Protein AF-A0A933C2F6-F1 (afdb_monomer_lite)

Secondary structure (DSSP, 8-state):
-------------------PPPP-S-HHHHHHHTTS----------PPPHHHHHHHHHHSTTHHHHHTT-HHHHHHHHHHHHHHHHHHHHHHHHHHHHHHHHHHHHHHHB-HHHHHHHHHHHHHHHSSSPPPS--B----TTS-GGGSB-HHHHHHHHHHHHTSTTS----PPPPTT-HHHHHHHHH-GGGGGGBTTS-TT---TTT---HHHHHHHHHHHHHHHHT--

Structure (mmCIF, N/CA/C/O backbone):
data_AF-A0A933C2F6-F1
#
_entry.id   AF-A0A933C2F6-F1
#
loop_
_atom_site.group_PDB
_atom_site.id
_atom_site.type_symbol
_atom_site.label_atom_id
_atom_site.label_alt_id
_atom_site.label_comp_id
_atom_site.label_asym_id
_atom_site.label_entity_id
_atom_site.label_seq_id
_atom_site.pdbx_PDB_ins_code
_atom_site.Cartn_x
_atom_site.Cartn_y
_atom_site.Cartn_z
_atom_site.occupancy
_atom_site.B_iso_or_equiv
_atom_site.auth_seq_id
_atom_site.auth_comp_id
_atom_site.auth_asym_id
_atom_site.auth_atom_id
_atom_site.pdbx_PDB_model_num
ATOM 1 N N . MET A 1 1 ? -9.672 -12.514 16.259 1.00 34.78 1 MET A N 1
ATOM 2 C CA . MET A 1 1 ? -10.470 -12.626 17.500 1.00 34.78 1 MET A CA 1
ATOM 3 C C . MET A 1 1 ? -9.541 -12.601 18.705 1.00 34.78 1 MET A C 1
ATOM 5 O O . MET A 1 1 ? -8.950 -13.623 19.031 1.00 34.78 1 MET A O 1
ATOM 9 N N . ARG A 1 2 ? -9.348 -11.437 19.329 1.00 35.69 2 ARG A N 1
ATOM 10 C CA . ARG A 1 2 ? -8.641 -11.317 20.612 1.00 35.69 2 ARG A CA 1
ATOM 11 C C . ARG A 1 2 ? -9.636 -10.774 21.631 1.00 35.69 2 ARG A C 1
ATOM 13 O O . ARG A 1 2 ? -10.208 -9.716 21.411 1.00 35.69 2 ARG A O 1
ATOM 20 N N . GLN A 1 3 ? -9.881 -11.548 22.685 1.00 33.44 3 GLN A N 1
ATOM 21 C CA . GLN A 1 3 ? -10.761 -11.169 23.785 1.00 33.44 3 GLN A CA 1
ATOM 22 C C . GLN A 1 3 ? -10.081 -10.061 24.593 1.00 33.44 3 GLN A C 1
ATOM 24 O O . GLN A 1 3 ? -9.059 -10.303 25.233 1.00 33.44 3 GLN A O 1
ATOM 29 N N . ILE A 1 4 ? -10.620 -8.846 24.532 1.00 39.31 4 ILE A N 1
ATOM 30 C CA . ILE A 1 4 ? -10.231 -7.767 25.439 1.00 39.31 4 ILE A CA 1
ATOM 31 C C . ILE A 1 4 ? -11.052 -7.970 26.711 1.00 39.31 4 ILE A C 1
ATOM 33 O O . ILE A 1 4 ? -12.258 -7.740 26.737 1.00 39.31 4 ILE A O 1
ATOM 37 N N . VAL A 1 5 ? -10.399 -8.475 27.756 1.00 34.19 5 VAL A N 1
ATOM 38 C CA . VAL A 1 5 ? -10.979 -8.563 29.099 1.00 34.19 5 VAL A CA 1
ATOM 39 C C . VAL A 1 5 ? -11.017 -7.144 29.664 1.00 34.19 5 VAL A C 1
ATOM 41 O O . VAL A 1 5 ? -9.992 -6.607 30.078 1.00 34.19 5 VAL A O 1
ATOM 44 N N . LEU A 1 6 ? -12.195 -6.520 29.644 1.00 33.66 6 LEU A N 1
ATOM 45 C CA . LEU A 1 6 ? -12.427 -5.217 30.260 1.00 33.66 6 LEU A CA 1
ATOM 46 C C . LEU A 1 6 ? -12.472 -5.403 31.788 1.00 33.66 6 LEU A C 1
ATOM 48 O O . LEU A 1 6 ? -13.493 -5.780 32.359 1.00 33.66 6 LEU A O 1
ATOM 52 N N . ALA A 1 7 ? -11.341 -5.194 32.460 1.00 35.47 7 ALA A N 1
ATOM 53 C CA . ALA A 1 7 ? -11.282 -5.179 33.917 1.00 35.47 7 ALA A CA 1
ATOM 54 C C . ALA A 1 7 ? -11.844 -3.845 34.434 1.00 35.47 7 ALA A C 1
ATOM 56 O O . ALA A 1 7 ? -11.131 -2.848 34.531 1.00 35.47 7 ALA A O 1
ATOM 57 N N . VAL A 1 8 ? -13.138 -3.818 34.758 1.00 37.78 8 VAL A N 1
ATOM 58 C CA . VAL A 1 8 ? -13.763 -2.681 35.443 1.00 37.78 8 VAL A CA 1
ATOM 59 C C . VAL A 1 8 ? -13.337 -2.710 36.912 1.00 37.78 8 VAL A C 1
ATOM 61 O O . VAL A 1 8 ? -13.891 -3.446 37.727 1.00 37.78 8 VAL A O 1
ATOM 64 N N . VAL A 1 9 ? -12.328 -1.911 37.262 1.00 39.28 9 VAL A N 1
ATOM 65 C CA . VAL A 1 9 ? -11.991 -1.622 38.661 1.00 39.28 9 VAL A CA 1
ATOM 66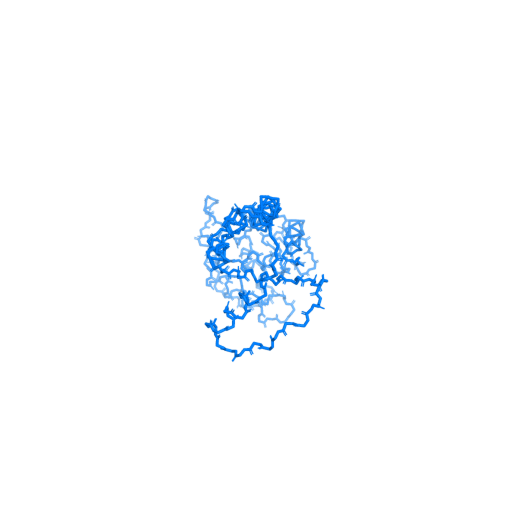 C C . VAL A 1 9 ? -12.988 -0.586 39.171 1.00 39.28 9 VAL A C 1
ATOM 68 O O . VAL A 1 9 ? -12.864 0.606 38.904 1.00 39.28 9 VAL A O 1
ATOM 71 N N . PHE A 1 10 ? -14.002 -1.048 39.900 1.00 38.00 10 PHE A N 1
ATOM 72 C CA . PHE A 1 10 ? -14.937 -0.186 40.619 1.00 38.00 10 PHE A CA 1
ATOM 73 C C . PHE A 1 10 ? -14.232 0.390 41.859 1.00 38.00 10 PHE A C 1
ATOM 75 O O . PHE A 1 10 ? -14.203 -0.221 42.927 1.00 38.00 10 PHE A O 1
ATOM 82 N N . SER A 1 11 ? -13.635 1.574 41.732 1.00 36.78 11 SER A N 1
ATOM 83 C CA . SER A 1 11 ? -13.196 2.379 42.874 1.00 36.78 11 SER A CA 1
ATOM 84 C C . SER A 1 11 ? -14.415 3.042 43.521 1.00 36.78 11 SER A C 1
ATOM 86 O O . SER A 1 11 ? -14.751 4.194 43.264 1.00 36.78 11 SER A O 1
ATOM 88 N N . CYS A 1 12 ? -15.107 2.290 44.377 1.00 34.69 12 CYS A N 1
ATOM 89 C CA . CYS A 1 12 ? -16.116 2.846 45.270 1.00 34.69 12 CYS A CA 1
ATOM 90 C C . CYS A 1 12 ? -15.403 3.602 46.400 1.00 34.69 12 CYS A C 1
ATOM 92 O O . CYS A 1 12 ? -14.906 2.996 47.350 1.00 34.69 12 CYS A O 1
ATOM 94 N N . SER A 1 13 ? -15.340 4.929 46.313 1.00 36.41 13 SER A N 1
ATOM 95 C CA . SER A 1 13 ? -14.981 5.788 47.441 1.00 36.41 13 SER A CA 1
ATOM 96 C C . SER A 1 13 ? -16.073 5.687 48.512 1.00 36.41 13 SER A C 1
ATOM 98 O O . SER A 1 13 ? -17.093 6.369 48.477 1.00 36.41 13 SER A O 1
ATOM 100 N N . MET A 1 14 ? -15.865 4.788 49.476 1.00 36.19 14 MET A N 1
ATOM 101 C CA . MET A 1 14 ? -16.661 4.715 50.698 1.00 36.19 14 MET A CA 1
ATOM 102 C C . MET A 1 14 ? -16.395 5.950 51.563 1.00 36.19 14 MET A C 1
ATOM 104 O O . MET A 1 14 ? -15.394 6.019 52.273 1.00 36.19 14 MET A O 1
ATOM 108 N N . VAL A 1 15 ? -17.340 6.886 51.592 1.00 43.03 15 VAL A N 1
ATOM 109 C CA . VAL A 1 15 ? -17.581 7.685 52.799 1.00 43.03 15 VAL A CA 1
ATOM 110 C C . VAL A 1 15 ? -18.587 6.911 53.645 1.00 43.03 15 VAL A C 1
ATOM 112 O O . VAL A 1 15 ? -19.785 7.138 53.547 1.00 43.03 15 VAL A O 1
ATOM 115 N N . CYS A 1 16 ? -18.096 5.942 54.422 1.00 34.88 16 CYS A N 1
ATOM 116 C CA . CYS A 1 16 ? -18.683 5.519 55.699 1.00 34.88 16 CYS A CA 1
ATOM 117 C C . CYS A 1 16 ? -17.731 4.514 56.373 1.00 34.88 16 CYS A C 1
ATOM 119 O O . CYS A 1 16 ? -17.901 3.302 56.273 1.00 34.88 16 CYS A O 1
ATOM 121 N N . GLN A 1 17 ? -16.675 5.009 57.018 1.00 36.69 17 GLN A N 1
ATOM 122 C CA . GLN A 1 17 ? -15.778 4.164 57.801 1.00 36.69 17 GLN A CA 1
ATOM 123 C C . GLN A 1 17 ? -16.360 4.004 59.211 1.00 36.69 17 GLN A C 1
ATOM 125 O O . GLN A 1 17 ? -16.068 4.785 60.110 1.00 36.69 17 GLN A O 1
ATOM 130 N N . SER A 1 18 ? -17.198 2.984 59.398 1.00 39.47 18 SER A N 1
ATOM 131 C CA . SER A 1 18 ? -17.289 2.305 60.692 1.00 39.47 18 SER A CA 1
ATOM 132 C C . SER A 1 18 ? -16.439 1.041 60.578 1.00 39.47 18 SER A C 1
ATOM 134 O O . SER A 1 18 ? -16.542 0.298 59.605 1.00 39.47 18 SER A O 1
ATOM 136 N N . SER A 1 19 ? -15.490 0.875 61.497 1.00 44.72 19 SER A N 1
ATOM 137 C CA . SER A 1 19 ? -14.481 -0.187 61.489 1.00 44.72 19 SER A CA 1
ATOM 138 C C . SER A 1 19 ? -15.123 -1.572 61.347 1.00 44.72 19 SER A C 1
ATOM 140 O O . SER A 1 19 ? -15.703 -2.085 62.305 1.00 44.72 19 SER A O 1
ATOM 142 N N . LEU A 1 20 ? -15.018 -2.174 60.160 1.00 50.19 20 LEU A N 1
ATOM 143 C CA . LEU A 1 20 ? -15.436 -3.555 59.949 1.00 50.19 20 LEU A CA 1
ATOM 144 C C . LEU A 1 20 ? -14.481 -4.501 60.700 1.00 50.19 20 LEU A C 1
ATOM 146 O O . LEU A 1 20 ? -13.275 -4.233 60.744 1.00 50.19 20 LEU A O 1
ATOM 150 N N . PRO A 1 21 ? -14.987 -5.601 61.288 1.00 58.53 21 PRO A N 1
ATOM 151 C CA . PRO A 1 21 ? -14.138 -6.617 61.897 1.00 58.53 21 PRO A CA 1
ATOM 152 C C . PRO A 1 21 ? -13.158 -7.197 60.862 1.00 58.53 21 PRO A C 1
ATOM 154 O O . PRO A 1 21 ? -13.515 -7.305 59.685 1.00 58.53 21 PRO A O 1
ATOM 157 N N . PRO A 1 22 ? -11.938 -7.588 61.268 1.00 60.59 22 PRO A N 1
ATOM 158 C CA . PRO A 1 22 ? -10.979 -8.208 60.361 1.00 60.59 22 PRO A CA 1
ATOM 159 C C . PRO A 1 22 ? -11.556 -9.500 59.762 1.00 60.59 22 PRO A C 1
ATOM 161 O O . PRO A 1 22 ? -12.086 -10.345 60.484 1.00 60.59 22 PRO A O 1
ATOM 164 N N . LEU A 1 23 ? -11.447 -9.637 58.438 1.00 65.62 23 LEU A N 1
ATOM 165 C CA . LEU A 1 23 ? -11.846 -10.839 57.704 1.00 65.62 23 LEU A CA 1
ATOM 166 C C . LEU A 1 23 ? -10.943 -12.013 58.108 1.00 65.62 23 LEU A C 1
ATOM 168 O O . LEU A 1 23 ? -9.719 -11.886 58.159 1.00 65.62 23 LEU A O 1
ATOM 172 N N . THR A 1 24 ? -11.557 -13.154 58.397 1.00 71.88 24 THR A N 1
ATOM 173 C CA . THR A 1 24 ? -10.910 -14.383 58.872 1.00 71.88 24 THR A CA 1
ATOM 174 C C . THR A 1 24 ? -10.284 -15.207 57.744 1.00 71.88 24 THR A C 1
ATOM 176 O O . THR A 1 24 ? -9.559 -16.164 58.014 1.00 71.88 24 THR A O 1
ATOM 179 N N . GLY A 1 25 ? -10.555 -14.862 56.479 1.00 55.12 25 GLY A N 1
ATOM 180 C CA . GLY A 1 25 ? -10.081 -15.586 55.296 1.00 55.12 25 GLY A CA 1
ATOM 181 C C . GLY A 1 25 ? -10.888 -16.851 54.997 1.00 55.12 25 GLY A C 1
ATOM 182 O O . GLY A 1 25 ? -10.613 -17.556 54.025 1.00 55.12 25 GLY A O 1
ATOM 183 N N . ASN A 1 26 ? -11.908 -17.143 55.805 1.00 68.31 26 ASN A N 1
ATOM 184 C CA . ASN A 1 26 ? -12.853 -18.220 55.575 1.00 68.31 26 ASN A CA 1
ATOM 185 C C . ASN A 1 26 ? -14.148 -17.630 55.019 1.00 68.31 26 ASN A C 1
ATOM 187 O O . ASN A 1 26 ? -14.961 -17.077 55.758 1.00 68.31 26 ASN A O 1
ATOM 191 N N . LEU A 1 27 ? -14.364 -17.812 53.714 1.00 66.25 27 LEU A N 1
ATOM 192 C CA . LEU A 1 27 ? -15.486 -17.227 52.977 1.00 66.25 27 LEU A CA 1
ATOM 193 C C . LEU A 1 27 ? -16.859 -17.542 53.596 1.00 66.25 27 LEU A C 1
ATOM 195 O O . LEU A 1 27 ? -17.775 -16.741 53.472 1.00 66.25 27 LEU A O 1
ATOM 199 N N . ARG A 1 28 ? -17.029 -18.682 54.281 1.00 61.75 28 ARG A N 1
ATOM 200 C CA . ARG A 1 28 ? -18.291 -19.006 54.970 1.00 61.75 28 ARG A CA 1
ATOM 201 C C . ARG A 1 28 ? -18.494 -18.199 56.250 1.00 61.75 28 ARG A C 1
ATOM 203 O O . ARG A 1 28 ? -19.619 -17.808 56.528 1.00 61.75 28 ARG A O 1
ATOM 210 N N . VAL A 1 29 ? -17.429 -17.979 57.014 1.00 63.69 29 VAL A N 1
ATOM 211 C CA . VAL A 1 29 ? -17.463 -17.264 58.301 1.00 63.69 29 VAL A CA 1
ATOM 212 C C . VAL A 1 29 ? -17.543 -15.760 58.061 1.00 63.69 29 VAL A C 1
ATOM 214 O O . VAL A 1 29 ? -18.362 -15.074 58.664 1.00 63.69 29 VAL A O 1
ATOM 217 N N . ASP A 1 30 ? -16.776 -15.266 57.095 1.00 63.97 30 ASP A N 1
ATOM 218 C CA . ASP A 1 30 ? -16.727 -13.850 56.731 1.00 63.97 30 ASP A CA 1
ATOM 219 C C . ASP A 1 30 ? -18.047 -13.349 56.130 1.00 63.97 30 ASP A C 1
ATOM 221 O O . ASP A 1 30 ? -18.445 -12.204 56.348 1.00 63.97 30 ASP A O 1
ATOM 225 N N . LEU A 1 31 ? -18.784 -14.228 55.444 1.00 64.62 31 LEU A N 1
ATOM 226 C CA . LEU A 1 31 ? -20.126 -13.937 54.935 1.00 64.62 31 LEU A CA 1
ATOM 227 C C . LEU A 1 31 ? -21.193 -13.911 56.048 1.00 64.62 31 LEU A C 1
ATOM 229 O O . LEU A 1 31 ? -22.219 -13.246 55.899 1.00 64.62 31 LEU A O 1
ATOM 233 N N . ASP A 1 32 ? -20.963 -14.616 57.160 1.00 57.00 32 ASP A N 1
ATOM 234 C CA . ASP A 1 32 ? -21.872 -14.668 58.314 1.00 57.00 32 ASP A CA 1
ATOM 235 C C . ASP A 1 32 ? -21.623 -13.498 59.287 1.00 57.00 32 ASP A C 1
ATOM 237 O O . ASP A 1 32 ? -22.561 -12.991 59.901 1.00 57.00 32 ASP A O 1
ATOM 241 N N . ILE A 1 33 ? -20.395 -12.963 59.345 1.00 51.38 33 ILE A N 1
ATOM 242 C CA . ILE A 1 33 ? -20.067 -11.726 60.084 1.00 51.38 33 ILE A CA 1
ATOM 243 C C . ILE A 1 33 ? -20.854 -10.524 59.527 1.00 51.38 33 ILE A C 1
ATOM 245 O O . ILE A 1 33 ? -21.334 -9.687 60.293 1.00 51.38 33 ILE A O 1
ATOM 249 N N . GLY A 1 34 ? -21.113 -10.489 58.215 1.00 50.28 34 GLY A N 1
ATOM 250 C CA . GLY A 1 34 ? -21.990 -9.493 57.586 1.00 50.28 34 GLY A CA 1
ATOM 251 C C . GLY A 1 34 ? -23.470 -9.563 58.009 1.00 50.28 34 GLY A C 1
ATOM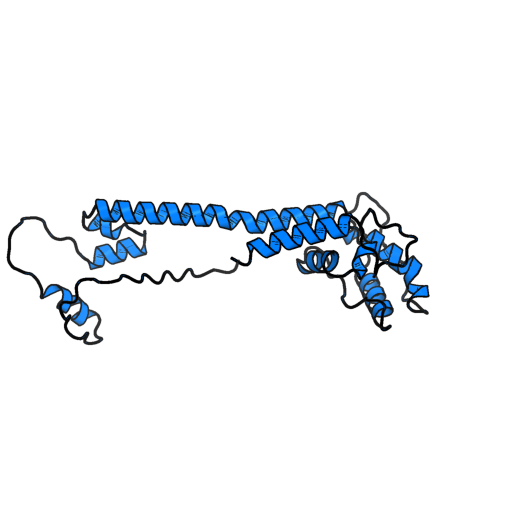 252 O O . GLY A 1 34 ? -24.219 -8.622 57.750 1.00 50.28 34 GLY A O 1
ATOM 253 N N . ARG A 1 35 ? -23.920 -10.642 58.673 1.00 47.31 35 ARG A N 1
ATOM 254 C CA . ARG A 1 35 ? -25.286 -10.765 59.230 1.00 47.31 35 ARG A CA 1
ATOM 255 C C . ARG A 1 35 ? -25.421 -10.242 60.660 1.00 47.31 35 ARG A C 1
ATOM 257 O O . ARG A 1 35 ? -26.550 -9.988 61.080 1.00 47.31 35 ARG A O 1
ATOM 264 N N . GLY A 1 36 ? -24.315 -10.103 61.394 1.00 43.06 36 GLY A N 1
ATOM 265 C CA . GLY A 1 36 ? -24.311 -9.801 62.830 1.00 43.06 36 GLY A CA 1
ATOM 266 C C . GLY A 1 36 ? -24.646 -8.352 63.195 1.00 43.06 36 GLY A C 1
ATOM 267 O O . GLY A 1 36 ? -25.006 -8.086 64.337 1.00 43.06 36 GLY A O 1
ATOM 268 N N . TYR A 1 37 ? -24.594 -7.418 62.242 1.00 44.59 37 TYR A N 1
ATOM 269 C CA . TYR A 1 37 ? -24.991 -6.023 62.453 1.00 44.59 37 TYR A CA 1
ATOM 270 C C . TYR A 1 37 ? -26.438 -5.801 61.990 1.00 44.59 37 TYR A C 1
ATOM 272 O O . TYR A 1 37 ? -26.713 -5.156 60.978 1.00 44.59 37 TYR A O 1
ATOM 280 N N . ARG A 1 38 ? -27.392 -6.411 62.700 1.00 42.47 38 ARG A N 1
ATOM 281 C CA . ARG A 1 38 ? -28.820 -6.101 62.561 1.00 42.47 38 ARG A CA 1
ATOM 282 C C . ARG A 1 38 ? -29.259 -5.292 63.770 1.00 42.47 38 ARG A C 1
ATOM 284 O O . ARG A 1 38 ? -29.591 -5.840 64.815 1.00 42.47 38 ARG A O 1
ATOM 291 N N . ASP A 1 39 ? -29.229 -3.980 63.577 1.00 37.38 39 ASP A N 1
ATOM 292 C CA . ASP A 1 39 ? -29.891 -3.024 64.446 1.00 37.38 39 ASP A CA 1
ATOM 293 C C . ASP A 1 39 ? -31.400 -3.302 64.489 1.00 37.38 39 ASP A C 1
ATOM 295 O O . ASP A 1 39 ? -32.040 -3.667 63.494 1.00 37.38 39 ASP A O 1
ATOM 299 N N . SER A 1 40 ? -31.927 -3.177 65.696 1.00 48.47 40 SER A N 1
ATOM 300 C CA . SER A 1 40 ? -33.309 -3.418 66.057 1.00 48.47 40 SER A CA 1
ATOM 301 C C . SER A 1 40 ? -34.089 -2.141 65.793 1.00 48.47 40 SER A C 1
ATOM 303 O O . SER A 1 40 ? -34.036 -1.235 66.609 1.00 48.47 40 SER A O 1
ATOM 305 N N . THR A 1 41 ? -34.817 -2.049 64.680 1.00 36.78 41 THR A N 1
ATOM 306 C CA . THR A 1 41 ? -36.020 -1.199 64.558 1.00 36.78 41 THR A CA 1
ATOM 307 C C . THR A 1 41 ? -36.743 -1.441 63.225 1.00 36.78 41 THR A C 1
ATOM 309 O O . THR A 1 41 ? -36.182 -1.290 62.147 1.00 36.78 41 THR A O 1
ATOM 312 N N . MET A 1 42 ? -37.997 -1.887 63.360 1.00 41.78 42 MET A N 1
ATOM 313 C CA . MET A 1 42 ? -39.186 -1.673 62.516 1.00 41.78 42 MET A CA 1
ATOM 314 C C . MET A 1 42 ? -39.034 -1.597 60.981 1.00 41.78 42 MET A C 1
ATOM 316 O O . MET A 1 42 ? -38.597 -0.588 60.448 1.00 41.78 42 MET A O 1
ATOM 320 N N . ASP A 1 43 ? -39.496 -2.634 60.268 1.00 40.28 43 ASP A N 1
ATOM 321 C CA . ASP A 1 43 ? -40.658 -2.587 59.347 1.00 40.28 43 ASP A CA 1
ATOM 322 C C . ASP A 1 43 ? -40.785 -3.930 58.587 1.00 40.28 43 ASP A C 1
ATOM 324 O O . ASP A 1 43 ? -39.793 -4.576 58.239 1.00 40.28 43 ASP A O 1
ATOM 328 N N . GLY A 1 44 ? -42.017 -4.392 58.384 1.00 41.16 44 GLY A N 1
ATOM 329 C CA . GLY A 1 44 ? -42.395 -5.732 57.926 1.00 41.16 44 GLY A CA 1
ATOM 330 C C . GLY A 1 44 ? -42.186 -6.004 56.433 1.00 41.16 44 GLY A C 1
ATOM 331 O O . GLY A 1 44 ? -43.128 -6.401 55.751 1.00 41.16 44 GLY A O 1
ATOM 332 N N . LYS A 1 45 ? -40.959 -5.860 55.920 1.00 46.34 45 LYS A N 1
ATOM 333 C CA . LYS A 1 45 ? -40.560 -6.383 54.600 1.00 46.34 45 LYS A CA 1
ATOM 334 C C . LYS A 1 45 ? -39.434 -7.407 54.739 1.00 46.34 45 LYS A C 1
ATOM 336 O O . LYS A 1 45 ? -38.354 -7.101 55.246 1.00 46.34 45 LYS A O 1
ATOM 341 N N . GLU A 1 46 ? -39.670 -8.631 54.263 1.00 54.75 46 GLU A N 1
ATOM 342 C CA . GLU A 1 46 ? -38.644 -9.673 54.159 1.00 54.75 46 GLU A CA 1
ATOM 343 C C . GLU A 1 46 ? -37.438 -9.152 53.355 1.00 54.75 46 GLU A C 1
ATOM 345 O O . GLU A 1 46 ? -37.514 -8.945 52.145 1.00 54.75 46 GLU A O 1
ATOM 350 N N . ARG A 1 47 ? -36.298 -8.914 54.019 1.00 56.19 47 ARG A N 1
ATOM 351 C CA . ARG A 1 47 ? -35.083 -8.450 53.329 1.00 56.19 47 ARG A CA 1
ATOM 352 C C . ARG A 1 47 ? -34.544 -9.564 52.426 1.00 56.19 47 ARG A C 1
ATOM 354 O O . ARG A 1 47 ? -34.200 -10.644 52.913 1.00 56.19 47 ARG A O 1
ATOM 361 N N . LYS A 1 48 ? -34.444 -9.299 51.119 1.00 67.75 48 LYS A N 1
ATOM 362 C CA . LYS A 1 48 ? -34.001 -10.283 50.119 1.00 67.75 48 LYS A CA 1
ATOM 363 C C . LYS A 1 48 ? -32.513 -10.640 50.285 1.00 67.75 48 LYS A C 1
ATOM 365 O O . LYS A 1 48 ? -31.699 -9.843 50.740 1.00 67.75 48 LYS A O 1
ATOM 370 N N . SER A 1 49 ? -32.158 -11.878 49.930 1.00 75.00 49 SER A N 1
ATOM 371 C CA . SER A 1 49 ? -30.799 -12.428 50.094 1.00 75.00 49 SER A CA 1
ATOM 372 C C . SER A 1 49 ? -29.737 -11.712 49.243 1.00 75.00 49 SER A C 1
ATOM 374 O O . SER A 1 49 ? -29.782 -11.764 48.016 1.00 75.00 49 SER A O 1
ATOM 376 N N . VAL A 1 50 ? -28.718 -11.155 49.903 1.00 71.38 50 VAL A N 1
ATOM 377 C CA . VAL A 1 50 ? -27.548 -10.510 49.273 1.00 71.38 50 VAL A CA 1
ATOM 378 C C . VAL A 1 50 ? -26.792 -11.459 48.334 1.00 71.38 50 VAL A C 1
ATOM 380 O O . VAL A 1 50 ? -26.376 -11.057 47.255 1.00 71.38 50 VAL A O 1
ATOM 383 N N . PHE A 1 51 ? -26.674 -12.744 48.687 1.00 74.25 51 PHE A N 1
ATOM 384 C CA . PHE A 1 51 ? -26.015 -13.738 47.831 1.00 74.25 51 PHE A CA 1
ATOM 385 C C . PHE A 1 51 ? -26.753 -13.933 46.500 1.00 74.25 51 PHE A C 1
ATOM 387 O O . PHE A 1 51 ? -26.132 -14.012 45.446 1.00 74.25 51 PHE A O 1
ATOM 394 N N . ARG A 1 52 ? -28.092 -13.967 46.535 1.00 73.50 52 ARG A N 1
ATOM 395 C CA . ARG A 1 52 ? -28.898 -14.070 45.311 1.00 73.50 52 ARG A CA 1
ATOM 396 C C . ARG A 1 52 ? -28.769 -12.809 44.460 1.00 73.50 52 ARG A C 1
ATOM 398 O O . ARG A 1 52 ? -28.636 -12.932 43.251 1.00 73.50 52 ARG A O 1
ATOM 405 N N . ALA A 1 53 ? -28.732 -11.631 45.085 1.00 72.12 53 ALA A N 1
ATOM 406 C CA . ALA A 1 53 ? -28.469 -10.379 44.380 1.00 72.12 53 ALA A CA 1
ATOM 407 C C . ALA A 1 53 ? -27.112 -10.413 43.654 1.00 72.12 53 ALA A C 1
ATOM 409 O O . ALA A 1 53 ? -27.045 -10.107 42.470 1.00 72.12 53 ALA A O 1
ATOM 410 N N . ALA A 1 54 ? -26.060 -10.888 44.327 1.00 73.75 54 ALA A N 1
ATOM 411 C CA . ALA A 1 54 ? -24.736 -11.028 43.727 1.00 73.75 54 ALA A CA 1
ATOM 412 C C . ALA A 1 54 ? -24.734 -11.984 42.521 1.00 73.75 54 ALA A C 1
ATOM 414 O O . ALA A 1 54 ? -24.179 -11.648 41.480 1.00 73.75 54 ALA A O 1
ATOM 415 N N . VAL A 1 55 ? -25.399 -13.142 42.621 1.00 81.12 55 VAL A N 1
ATOM 416 C CA . VAL A 1 55 ? -25.533 -14.082 41.491 1.00 81.12 55 VAL A CA 1
ATOM 417 C C . VAL A 1 55 ? -26.283 -13.442 40.321 1.00 81.12 55 VAL A C 1
ATOM 419 O O . VAL A 1 55 ? -25.868 -13.601 39.176 1.00 81.12 55 VAL A O 1
ATOM 422 N N . TYR A 1 56 ? -27.353 -12.690 40.585 1.00 78.00 56 TYR A N 1
ATOM 423 C CA . TYR A 1 56 ? -28.078 -11.989 39.527 1.00 78.00 56 TYR A CA 1
ATOM 424 C C . TYR A 1 56 ? -27.216 -10.924 38.846 1.00 78.00 56 TYR A C 1
ATOM 426 O O . TYR A 1 56 ? -27.198 -10.886 37.620 1.00 78.00 56 TYR A O 1
ATOM 434 N N . SER A 1 57 ? -26.444 -10.138 39.600 1.00 71.94 57 SER A N 1
ATOM 435 C CA . SER A 1 57 ? -25.545 -9.122 39.035 1.00 71.94 57 SER A CA 1
ATOM 436 C C . SER A 1 57 ? -24.381 -9.705 38.223 1.00 71.94 57 SER A C 1
ATOM 438 O O . SER A 1 57 ? -23.883 -9.033 37.327 1.00 71.94 57 SER A O 1
ATOM 440 N N . VAL A 1 58 ? -23.970 -10.954 38.484 1.00 77.62 58 VAL A N 1
ATOM 441 C CA . VAL A 1 58 ? -22.994 -11.684 37.645 1.00 77.62 58 VAL A CA 1
ATOM 442 C C . VAL A 1 58 ? -23.592 -12.078 36.294 1.00 77.62 58 VAL A C 1
ATOM 444 O O . VAL A 1 58 ? -22.892 -12.062 35.287 1.00 77.62 58 VAL A O 1
ATOM 447 N N . LEU A 1 59 ? -24.872 -12.456 36.269 1.00 79.38 59 LEU A N 1
ATOM 448 C CA . LEU A 1 59 ? -25.553 -12.861 35.038 1.00 79.38 59 LEU A CA 1
ATOM 449 C C . LEU A 1 59 ? -25.936 -11.654 34.181 1.00 79.38 59 LEU A C 1
ATOM 451 O O . LEU A 1 59 ? -25.797 -11.692 32.962 1.00 79.38 59 LEU A O 1
ATOM 455 N N . LEU A 1 60 ? -26.445 -10.608 34.830 1.00 73.38 60 LEU A N 1
ATOM 456 C CA . LEU A 1 60 ? -26.916 -9.377 34.213 1.00 73.38 60 LEU A CA 1
ATOM 457 C C . LEU A 1 60 ? -26.571 -8.203 35.142 1.00 73.38 60 LEU A C 1
ATOM 459 O O . LEU A 1 60 ? -27.143 -8.116 36.234 1.00 73.38 60 LEU A O 1
ATOM 463 N N . PRO A 1 61 ? -25.680 -7.283 34.735 1.00 67.94 61 PRO A N 1
ATOM 464 C CA . PRO A 1 61 ? -25.372 -6.084 35.510 1.00 67.94 61 PRO A CA 1
ATOM 465 C C . PRO A 1 61 ? -26.655 -5.340 35.926 1.00 67.94 61 PRO A C 1
ATOM 467 O O . PRO A 1 61 ? -27.532 -5.079 35.105 1.00 67.94 61 PRO A O 1
ATOM 470 N N . GLY A 1 62 ? -26.805 -5.044 37.222 1.00 67.06 62 GLY A N 1
ATOM 471 C CA . GLY A 1 62 ? -27.992 -4.379 37.785 1.00 67.06 62 GLY A CA 1
ATOM 472 C C . GLY A 1 62 ? -29.182 -5.291 38.140 1.00 67.06 62 GLY A C 1
ATOM 473 O O . GLY A 1 62 ? -30.143 -4.821 38.755 1.00 67.06 62 GLY A O 1
ATOM 474 N N . ALA A 1 63 ? -29.139 -6.594 37.832 1.00 75.50 63 ALA A N 1
ATOM 475 C CA . ALA A 1 63 ? -30.224 -7.523 38.173 1.00 75.50 63 ALA A CA 1
ATOM 476 C C . ALA A 1 63 ? -30.298 -7.867 39.676 1.00 75.50 63 ALA A C 1
ATOM 478 O O . ALA A 1 63 ? -31.379 -8.181 40.185 1.00 75.50 63 ALA A O 1
ATOM 479 N N . GLY A 1 64 ? -29.189 -7.767 40.417 1.00 70.69 64 GLY A N 1
ATOM 480 C CA . GLY A 1 64 ? -29.196 -7.898 41.876 1.00 70.69 64 GLY A CA 1
ATOM 481 C C . GLY A 1 64 ? -29.980 -6.791 42.578 1.00 70.69 64 GLY A C 1
ATOM 482 O O . GLY A 1 64 ? -30.669 -7.043 43.565 1.00 70.69 64 GLY A O 1
ATOM 483 N N . GLU A 1 65 ? -29.952 -5.594 42.010 1.00 70.62 65 GLU A N 1
ATOM 484 C CA . GLU A 1 65 ? -30.566 -4.383 42.544 1.00 70.62 65 GLU A CA 1
ATOM 485 C C . GLU A 1 65 ? -32.070 -4.355 42.257 1.00 70.62 65 GLU A C 1
ATOM 487 O O . GLU A 1 65 ? -32.855 -3.895 43.086 1.00 70.62 65 GLU A O 1
ATOM 492 N N . LEU A 1 66 ? -32.498 -4.951 41.136 1.00 72.94 66 LEU A N 1
ATOM 493 C CA . LEU A 1 66 ? -33.907 -5.291 40.910 1.00 72.94 66 LEU A CA 1
ATOM 494 C C . LEU A 1 66 ? -34.395 -6.321 41.934 1.00 72.94 66 LEU A C 1
ATOM 496 O O . LEU A 1 66 ? -35.499 -6.200 42.469 1.00 72.94 66 LEU A O 1
ATOM 500 N N . TYR A 1 67 ? -33.575 -7.329 42.244 1.00 73.75 67 TYR A N 1
ATOM 501 C CA . TYR A 1 67 ? -33.936 -8.362 43.212 1.00 73.75 67 TYR A CA 1
ATOM 502 C C . TYR A 1 67 ? -34.094 -7.797 44.632 1.00 73.75 67 TYR A C 1
ATOM 504 O O . TYR A 1 67 ? -35.034 -8.181 45.334 1.00 73.75 67 TYR A O 1
ATOM 512 N N . THR A 1 68 ? -33.249 -6.852 45.047 1.00 76.00 68 THR A N 1
ATOM 513 C CA . THR A 1 68 ? -33.348 -6.183 46.357 1.00 76.00 68 THR A CA 1
ATOM 514 C C . THR A 1 68 ? -34.443 -5.113 46.444 1.00 76.00 68 THR A C 1
ATOM 516 O O . THR A 1 68 ? -34.608 -4.537 47.514 1.00 76.00 68 THR A O 1
ATOM 519 N N . GLU A 1 69 ? -35.239 -4.904 45.385 1.00 71.38 69 GLU A N 1
ATOM 520 C CA . GLU A 1 69 ? -36.285 -3.861 45.283 1.00 71.38 69 GLU A CA 1
ATOM 521 C C . GLU A 1 69 ? -35.746 -2.423 45.354 1.00 71.38 69 GLU A C 1
ATOM 523 O O . GLU A 1 69 ? -36.501 -1.469 45.538 1.00 71.38 69 GLU A O 1
ATOM 528 N N . GLU A 1 70 ? -34.444 -2.241 45.141 1.00 73.19 70 GLU A N 1
ATOM 529 C CA . GLU A 1 70 ? -33.802 -0.933 45.042 1.00 73.19 70 GLU A CA 1
ATOM 530 C C . GLU A 1 70 ? -33.925 -0.414 43.601 1.00 73.19 70 GLU A C 1
ATOM 532 O O . GLU A 1 70 ? -32.942 -0.262 42.875 1.00 73.19 70 GLU A O 1
ATOM 537 N N . TYR A 1 71 ? -35.163 -0.146 43.169 1.00 75.50 71 TYR A N 1
ATOM 538 C CA . TYR A 1 71 ? -35.490 0.197 41.777 1.00 75.50 71 TYR A CA 1
ATOM 539 C C . TYR A 1 71 ? -34.709 1.397 41.234 1.00 75.50 71 TYR A C 1
ATOM 541 O O . TYR A 1 71 ? -34.366 1.424 40.055 1.00 75.50 71 TYR A O 1
ATOM 549 N N . TRP A 1 72 ? -34.393 2.379 42.080 1.00 73.56 72 TRP A N 1
ATOM 550 C CA . TRP A 1 72 ? -33.609 3.540 41.659 1.00 73.56 72 TRP A CA 1
ATOM 551 C C . TRP A 1 72 ? -32.140 3.172 41.386 1.00 73.56 72 TRP A C 1
ATOM 553 O O . TRP A 1 72 ? -31.557 3.677 40.428 1.00 73.56 72 TRP A O 1
ATOM 563 N N . ARG A 1 73 ? -31.554 2.250 42.172 1.00 74.38 73 ARG A N 1
ATOM 564 C CA . ARG A 1 73 ? -30.193 1.730 41.948 1.00 74.38 73 ARG A CA 1
ATOM 565 C C . ARG A 1 73 ? -30.164 0.867 40.698 1.00 74.38 73 ARG A C 1
ATOM 567 O O . ARG A 1 73 ? -29.278 1.031 39.870 1.00 74.38 73 ARG A O 1
ATOM 574 N N . ALA A 1 74 ? -31.169 0.009 40.530 1.00 73.50 74 ALA A N 1
ATOM 575 C CA . ALA A 1 74 ? -31.347 -0.788 39.323 1.00 73.50 74 ALA A CA 1
ATOM 576 C C . ALA A 1 74 ? -31.439 0.087 38.066 1.00 73.50 74 ALA A C 1
ATOM 578 O O . ALA A 1 74 ? -30.745 -0.175 37.088 1.00 73.50 74 ALA A O 1
ATOM 579 N N . ALA A 1 75 ? -32.243 1.155 38.104 1.00 77.25 75 ALA A N 1
ATOM 580 C CA . ALA A 1 75 ? -32.362 2.103 37.000 1.00 77.25 75 ALA A CA 1
ATOM 581 C C . ALA A 1 75 ? -31.038 2.830 36.712 1.00 77.25 75 ALA A C 1
ATOM 583 O O . ALA A 1 75 ? -30.678 2.996 35.549 1.00 77.25 75 ALA A O 1
ATOM 584 N N . ALA A 1 76 ? -30.292 3.221 37.751 1.00 81.00 76 ALA A 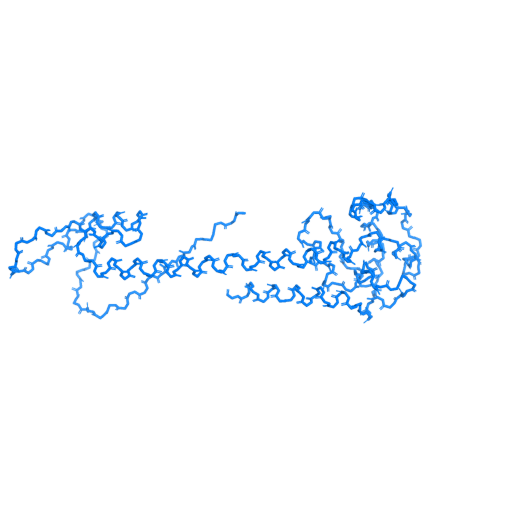N 1
ATOM 585 C CA . ALA A 1 76 ? -28.982 3.848 37.596 1.00 81.00 76 ALA A CA 1
ATOM 586 C C . ALA A 1 76 ? -27.960 2.903 36.941 1.00 81.00 76 ALA A C 1
ATOM 588 O O . ALA A 1 76 ? -27.304 3.292 35.975 1.00 81.00 76 ALA A O 1
ATOM 589 N N . PHE A 1 77 ? -27.856 1.655 37.412 1.00 80.25 77 PHE A N 1
ATOM 590 C CA . PHE A 1 77 ? -26.957 0.658 36.824 1.00 80.25 77 PHE A CA 1
ATOM 591 C C . PHE A 1 77 ? -27.356 0.285 35.399 1.00 80.25 77 PHE A C 1
ATOM 593 O O . PHE A 1 77 ? -26.494 0.217 34.531 1.00 80.25 77 PHE A O 1
ATOM 600 N N . PHE A 1 78 ? -28.650 0.120 35.130 1.00 81.69 78 PHE A N 1
ATOM 601 C CA . PHE A 1 78 ? -29.146 -0.121 33.778 1.00 81.69 78 PHE A CA 1
ATOM 602 C C . PHE A 1 78 ? -28.834 1.052 32.837 1.00 81.69 78 PHE A C 1
ATOM 604 O O . PHE A 1 78 ? -28.391 0.843 31.712 1.00 81.69 78 PHE A O 1
ATOM 611 N N . GLY A 1 79 ? -29.011 2.294 33.297 1.00 83.81 79 GLY A N 1
ATOM 612 C CA . GLY A 1 79 ? -28.644 3.482 32.527 1.00 83.81 79 GLY A CA 1
ATOM 613 C C . GLY A 1 79 ? -27.144 3.549 32.229 1.00 83.81 79 GLY A C 1
ATOM 614 O O . GLY A 1 79 ? -26.758 3.832 31.096 1.00 83.81 79 GLY A O 1
ATOM 615 N N . ALA A 1 80 ? -26.300 3.241 33.216 1.00 86.12 80 ALA A N 1
ATOM 616 C CA . ALA A 1 80 ? -24.853 3.160 33.030 1.00 86.12 80 ALA A CA 1
ATOM 617 C C . ALA A 1 80 ? -24.463 2.065 32.023 1.00 86.12 80 ALA A C 1
ATOM 619 O O . ALA A 1 80 ? -23.643 2.312 31.144 1.00 86.12 80 ALA A O 1
ATOM 620 N N . GLU A 1 81 ? -25.094 0.894 32.105 1.00 78.94 81 GLU A N 1
ATOM 621 C CA . GLU A 1 81 ? -24.893 -0.222 31.179 1.00 78.94 81 GLU A CA 1
ATOM 622 C C . GLU A 1 81 ? -25.265 0.179 29.745 1.00 78.94 81 GLU A C 1
ATOM 624 O O . GLU A 1 81 ? -24.462 0.025 28.829 1.00 78.94 81 GLU A O 1
ATOM 629 N N . VAL A 1 82 ? -26.440 0.783 29.539 1.00 87.94 82 VAL A N 1
ATOM 630 C CA . VAL A 1 82 ? -26.861 1.287 28.220 1.00 87.94 82 VAL A CA 1
ATOM 631 C C . VAL A 1 82 ? -25.863 2.310 27.674 1.00 87.94 82 VAL A C 1
ATOM 633 O O . VAL A 1 82 ? -25.489 2.228 26.506 1.00 87.94 82 VAL A O 1
ATOM 636 N N . LEU A 1 83 ? -25.393 3.251 28.499 1.00 84.50 83 LEU A N 1
ATOM 637 C CA . LEU A 1 83 ? -24.377 4.224 28.086 1.00 84.50 83 LEU A CA 1
ATOM 638 C C . LEU A 1 83 ? -23.063 3.544 27.689 1.00 84.50 83 LEU A C 1
ATOM 640 O O . LEU A 1 83 ? -22.487 3.903 26.663 1.00 84.50 83 LEU A O 1
ATOM 644 N N . LEU A 1 84 ? -22.613 2.546 28.451 1.00 85.75 84 LEU A N 1
ATOM 645 C CA . LEU A 1 84 ? -21.422 1.764 28.126 1.00 85.75 84 LEU A CA 1
ATOM 646 C C . LEU A 1 84 ? -21.588 0.998 26.809 1.00 85.75 84 LEU A C 1
ATOM 648 O O . LEU A 1 84 ? -20.680 1.043 25.985 1.00 85.75 84 LEU A O 1
ATOM 652 N N . TRP A 1 85 ? -22.743 0.376 26.555 1.00 82.44 85 TRP A N 1
ATOM 653 C CA . TRP A 1 85 ? -23.032 -0.287 25.276 1.00 82.44 85 TRP A CA 1
ATOM 654 C C . TRP A 1 85 ? -23.075 0.689 24.100 1.00 82.44 85 TRP A C 1
ATOM 656 O O . TRP A 1 85 ? -22.572 0.363 23.028 1.00 82.44 85 TRP A O 1
ATOM 666 N N . ILE A 1 86 ? -23.630 1.892 24.281 1.00 83.00 86 ILE A N 1
ATOM 667 C CA . ILE A 1 86 ? -23.620 2.942 23.250 1.00 83.00 86 ILE A CA 1
ATOM 668 C C . ILE A 1 86 ? -22.182 3.378 22.953 1.00 83.00 86 ILE A C 1
ATOM 670 O O . ILE A 1 86 ? -21.788 3.464 21.788 1.00 83.00 86 ILE A O 1
ATOM 674 N N . VAL A 1 87 ? -21.378 3.639 23.986 1.00 81.62 87 VAL A N 1
ATOM 675 C CA . VAL A 1 87 ? -19.961 3.987 23.817 1.00 81.62 87 VAL A CA 1
ATOM 676 C C . VAL A 1 87 ? -19.225 2.845 23.117 1.00 81.62 87 VAL A C 1
ATOM 678 O O . VAL A 1 87 ? -18.592 3.076 22.094 1.00 81.62 87 VAL A O 1
ATOM 681 N N . TYR A 1 88 ? -19.383 1.605 23.577 1.00 80.50 88 TYR A N 1
ATOM 682 C CA . TYR A 1 88 ? -18.770 0.436 22.952 1.00 80.50 88 TYR A CA 1
ATOM 683 C C . TYR A 1 88 ? -19.152 0.313 21.469 1.00 80.50 88 TYR A C 1
ATOM 685 O O . TYR A 1 88 ? -18.276 0.323 20.607 1.00 80.50 88 TYR A O 1
ATOM 693 N N . ALA A 1 89 ? -20.447 0.316 21.146 1.00 78.44 89 ALA A N 1
ATOM 694 C CA . ALA A 1 89 ? -20.932 0.190 19.772 1.00 78.44 89 ALA A CA 1
ATOM 695 C C . ALA A 1 89 ? -20.472 1.342 18.860 1.00 78.44 89 ALA A C 1
ATOM 697 O O . ALA A 1 89 ? -20.227 1.142 17.670 1.00 78.44 89 ALA A O 1
ATOM 698 N N . THR A 1 90 ? -20.339 2.561 19.396 1.00 74.81 90 THR A N 1
ATOM 699 C CA . THR A 1 90 ? -19.860 3.714 18.616 1.00 74.81 90 THR A CA 1
ATOM 700 C C . THR A 1 90 ? -18.350 3.707 18.382 1.00 74.81 90 THR A C 1
ATOM 702 O O . THR A 1 90 ? -17.905 4.348 17.426 1.00 74.81 90 THR A O 1
ATOM 705 N N . TYR A 1 91 ? -17.565 3.007 19.205 1.00 71.38 91 TYR A N 1
ATOM 706 C CA . TYR A 1 91 ? -16.112 2.885 19.054 1.00 71.38 91 TYR A CA 1
ATOM 707 C C . TYR A 1 91 ? -15.694 1.642 18.256 1.00 71.38 91 TYR A C 1
ATOM 709 O O . TYR A 1 91 ? -14.814 1.761 17.404 1.00 71.38 91 TYR A O 1
ATOM 717 N N . ASP A 1 92 ? -16.367 0.502 18.444 1.00 68.94 92 ASP A N 1
ATOM 718 C CA . ASP A 1 92 ? -16.052 -0.784 17.791 1.00 68.94 92 ASP A CA 1
ATOM 719 C C . ASP A 1 92 ? -16.059 -0.662 16.252 1.00 68.94 92 ASP A C 1
ATOM 721 O O . ASP A 1 92 ? -15.145 -1.111 15.572 1.00 68.94 92 ASP A O 1
ATOM 725 N N . GLY A 1 93 ? -17.009 0.091 15.685 1.00 65.00 93 GLY A N 1
ATOM 726 C CA . GLY A 1 93 ? -17.125 0.250 14.231 1.00 65.00 93 GLY A CA 1
ATOM 727 C C . GLY A 1 93 ? -16.277 1.359 13.591 1.00 65.00 93 GLY A C 1
ATOM 728 O O . GLY A 1 93 ? -16.412 1.588 12.388 1.00 65.00 93 GLY A O 1
ATOM 729 N N . LYS A 1 94 ? -15.488 2.139 14.345 1.00 67.00 94 LYS A N 1
ATOM 730 C CA . LYS A 1 94 ? -14.729 3.278 13.778 1.00 67.00 94 LYS A CA 1
ATOM 731 C C . LYS A 1 94 ? -13.361 2.878 13.232 1.00 67.00 94 LYS A C 1
ATOM 733 O O . LYS A 1 94 ? -13.002 3.371 12.165 1.00 67.00 94 LYS A O 1
ATOM 738 N N . GLY A 1 95 ? -12.639 2.000 13.928 1.00 69.62 95 GLY A N 1
ATOM 739 C CA . GLY A 1 95 ? -11.323 1.525 13.489 1.00 69.62 95 GLY A CA 1
ATOM 740 C C . GLY A 1 95 ? -11.413 0.701 12.204 1.00 69.62 95 GLY A C 1
ATOM 741 O O . GLY A 1 95 ? -10.749 1.008 11.215 1.00 69.62 95 GLY A O 1
ATOM 742 N N . ASP A 1 96 ? -12.317 -0.279 12.185 1.00 75.88 96 ASP A N 1
ATOM 743 C CA . ASP A 1 96 ? -12.493 -1.182 11.042 1.00 75.88 96 ASP A CA 1
ATOM 744 C C . ASP A 1 96 ? -12.908 -0.422 9.775 1.00 75.88 96 ASP A C 1
ATOM 746 O O . ASP A 1 96 ? -12.305 -0.590 8.719 1.00 75.88 96 ASP A O 1
ATOM 750 N N . ARG A 1 97 ? -13.840 0.535 9.898 1.00 79.44 97 ARG A N 1
ATOM 751 C CA . ARG A 1 97 ? -14.276 1.366 8.763 1.00 79.44 97 ARG A CA 1
ATOM 752 C C . ARG A 1 97 ? -13.136 2.187 8.157 1.00 79.44 97 ARG A C 1
ATOM 754 O O . ARG A 1 97 ? -13.104 2.383 6.946 1.00 79.44 97 ARG A O 1
ATOM 761 N N . GLN A 1 98 ? -12.221 2.688 8.984 1.00 81.38 98 GLN A N 1
ATOM 762 C CA . GLN A 1 98 ? -11.070 3.460 8.509 1.00 81.38 98 GLN A CA 1
ATOM 763 C C . GLN A 1 98 ? -10.014 2.572 7.851 1.00 81.38 98 GLN A C 1
ATOM 765 O O . GLN A 1 98 ? -9.414 2.985 6.858 1.00 81.38 98 GLN A O 1
ATOM 770 N N . THR A 1 99 ? -9.847 1.342 8.342 1.00 86.44 99 THR A N 1
ATOM 771 C CA . THR A 1 99 ? -9.031 0.321 7.673 1.00 86.44 99 THR A CA 1
ATOM 772 C C . THR A 1 99 ? -9.576 0.019 6.281 1.00 86.44 99 THR A C 1
ATOM 774 O O . THR A 1 99 ? -8.870 0.196 5.288 1.00 86.44 99 THR A O 1
ATOM 777 N N . ASP A 1 100 ? -10.875 -0.260 6.182 1.00 90.75 100 ASP A N 1
ATOM 778 C CA . ASP A 1 100 ? -11.547 -0.513 4.904 1.00 90.75 100 ASP A CA 1
ATOM 779 C C . ASP A 1 100 ? -11.438 0.663 3.919 1.00 90.75 100 ASP A C 1
ATOM 781 O O . ASP A 1 100 ? -11.445 0.477 2.700 1.00 90.75 100 ASP A O 1
ATOM 785 N N . GLU A 1 101 ? -11.412 1.906 4.406 1.00 92.56 101 GLU A N 1
ATOM 786 C CA . GLU A 1 101 ? -11.294 3.101 3.565 1.00 92.56 101 GLU A CA 1
ATOM 787 C C . GLU A 1 101 ? -9.935 3.193 2.869 1.00 92.56 101 GLU A C 1
ATOM 789 O O . GLU A 1 101 ? -9.899 3.343 1.643 1.00 92.56 101 GLU A O 1
ATOM 794 N N . PHE A 1 102 ? -8.824 3.089 3.607 1.00 93.25 102 PHE A N 1
ATOM 795 C CA . PHE A 1 102 ? -7.511 3.174 2.968 1.00 93.25 102 PHE A CA 1
ATOM 796 C C . PHE A 1 102 ? -7.214 1.924 2.134 1.00 93.25 102 PHE A C 1
ATOM 798 O O . PHE A 1 102 ? -6.662 2.056 1.043 1.00 93.25 102 PHE A O 1
ATOM 805 N N . GLU A 1 103 ? -7.616 0.727 2.570 1.00 94.62 103 GLU A N 1
ATOM 806 C CA . GLU A 1 103 ? -7.381 -0.504 1.803 1.00 94.62 103 GLU A CA 1
ATOM 807 C C . GLU A 1 103 ? -8.086 -0.459 0.444 1.00 94.62 103 GLU A C 1
ATOM 809 O O . GLU A 1 103 ? -7.462 -0.730 -0.582 1.00 94.62 103 GLU A O 1
ATOM 814 N N . ARG A 1 104 ? -9.346 -0.001 0.397 1.00 95.50 104 ARG A N 1
ATOM 815 C CA . ARG A 1 104 ? -10.069 0.207 -0.871 1.00 95.50 104 ARG A CA 1
ATOM 816 C C . ARG A 1 104 ? -9.420 1.264 -1.755 1.00 95.50 104 ARG A C 1
ATOM 818 O O . ARG A 1 104 ? -9.400 1.110 -2.976 1.00 95.50 104 ARG A O 1
ATOM 825 N N . TYR A 1 105 ? -8.902 2.337 -1.159 1.00 96.50 105 TYR A N 1
ATOM 826 C CA . TYR A 1 105 ? -8.174 3.363 -1.899 1.00 96.50 105 TYR A CA 1
ATOM 827 C C . TYR A 1 105 ? -6.907 2.782 -2.544 1.00 96.50 105 TYR A C 1
ATOM 829 O O . TYR A 1 105 ? -6.677 2.979 -3.737 1.00 96.50 105 TYR A O 1
ATOM 837 N N . ALA A 1 106 ? -6.115 2.019 -1.786 1.00 96.50 106 ALA A N 1
ATOM 838 C CA . ALA A 1 106 ? -4.937 1.331 -2.306 1.00 96.50 106 ALA A CA 1
ATOM 839 C C . ALA A 1 106 ? -5.301 0.324 -3.403 1.00 96.50 106 ALA A C 1
ATOM 841 O O . ALA A 1 106 ? -4.678 0.343 -4.460 1.00 96.50 106 ALA A O 1
ATOM 842 N N . ASP A 1 107 ? -6.335 -0.494 -3.200 1.00 95.44 107 ASP A N 1
ATOM 843 C CA . ASP A 1 107 ? -6.792 -1.474 -4.193 1.00 95.44 107 ASP A CA 1
ATOM 844 C C . ASP A 1 107 ? -7.275 -0.807 -5.500 1.00 95.44 107 ASP A C 1
ATOM 846 O O . ASP A 1 107 ? -7.218 -1.428 -6.561 1.00 95.44 107 ASP A O 1
ATOM 850 N N . SER A 1 108 ? -7.717 0.456 -5.443 1.00 95.94 108 SER A N 1
ATOM 851 C CA . SER A 1 108 ? -8.185 1.215 -6.612 1.00 95.94 108 SER A CA 1
ATOM 852 C C . SER A 1 108 ? -7.059 1.920 -7.373 1.00 95.94 108 SER A C 1
ATOM 854 O O . SER A 1 108 ? -7.118 2.015 -8.597 1.00 95.94 108 SER A O 1
ATOM 856 N N . TYR A 1 109 ? -6.050 2.432 -6.662 1.00 96.94 109 TYR A N 1
ATOM 857 C CA . TYR A 1 109 ? -5.084 3.391 -7.219 1.00 96.94 109 TYR A CA 1
ATOM 858 C C . TYR A 1 109 ? -3.625 2.933 -7.167 1.00 96.94 109 TYR A C 1
ATOM 860 O O . TYR A 1 109 ? -2.765 3.548 -7.804 1.00 96.94 109 TYR A O 1
ATOM 868 N N . TRP A 1 110 ? -3.318 1.867 -6.429 1.00 97.31 110 TRP A N 1
ATOM 869 C CA . TRP A 1 110 ? -1.985 1.280 -6.362 1.00 97.31 110 TRP A CA 1
ATOM 870 C C . TRP A 1 110 ? -1.951 -0.064 -7.086 1.00 97.31 110 TRP A C 1
ATOM 872 O O . TRP A 1 110 ? -2.827 -0.912 -6.927 1.00 97.31 110 TRP A O 1
ATOM 882 N N . SER A 1 111 ? -0.910 -0.288 -7.885 1.00 96.56 111 SER A N 1
ATOM 883 C CA . SER A 1 111 ? -0.772 -1.505 -8.680 1.00 96.56 111 SER A CA 1
ATOM 884 C C . SER A 1 111 ? 0.616 -2.107 -8.542 1.00 96.56 111 SER A C 1
ATOM 886 O O . SER A 1 111 ? 1.614 -1.535 -8.986 1.00 96.56 111 SER A O 1
ATOM 888 N N . VAL A 1 112 ? 0.661 -3.339 -8.029 1.00 96.94 112 VAL A N 1
ATOM 889 C CA . VAL A 1 112 ? 1.896 -4.132 -7.987 1.00 96.94 112 VAL A CA 1
ATOM 890 C C . VAL A 1 112 ? 2.457 -4.403 -9.386 1.00 96.94 112 VAL A C 1
ATOM 892 O O . VAL A 1 112 ? 3.664 -4.531 -9.548 1.00 96.94 112 VAL A O 1
ATOM 895 N N . VAL A 1 113 ? 1.607 -4.426 -10.420 1.00 97.12 113 VAL A N 1
ATOM 896 C CA . VAL A 1 113 ? 2.047 -4.566 -11.816 1.00 97.12 113 VAL A CA 1
ATOM 897 C C . VAL A 1 113 ? 2.835 -3.332 -12.251 1.00 97.12 113 VAL A C 1
ATOM 899 O O . VAL A 1 113 ? 3.904 -3.480 -12.833 1.00 97.12 113 VAL A O 1
ATOM 902 N N . ARG A 1 114 ? 2.359 -2.122 -11.920 1.00 96.75 114 ARG A N 1
ATOM 903 C CA . ARG A 1 114 ? 3.089 -0.872 -12.207 1.00 96.75 114 ARG A CA 1
ATOM 904 C C . ARG A 1 114 ? 4.420 -0.838 -11.465 1.00 96.75 114 ARG A C 1
ATOM 906 O O . ARG A 1 114 ? 5.444 -0.509 -12.055 1.00 96.75 114 ARG A O 1
ATOM 913 N N . TYR A 1 115 ? 4.402 -1.240 -10.194 1.00 97.25 115 TYR A N 1
ATOM 914 C CA . TYR A 1 115 ? 5.603 -1.362 -9.374 1.00 97.25 115 TYR A CA 1
ATOM 915 C C . TYR A 1 115 ? 6.630 -2.324 -9.995 1.00 97.25 115 TYR A C 1
ATOM 917 O O . TYR A 1 115 ? 7.792 -1.961 -10.172 1.00 97.25 115 TYR A O 1
ATOM 925 N N . ALA A 1 116 ? 6.188 -3.518 -10.398 1.00 97.12 116 ALA A N 1
ATOM 926 C CA . ALA A 1 116 ? 7.020 -4.521 -11.053 1.00 97.12 116 ALA A CA 1
ATOM 927 C C . ALA A 1 116 ? 7.600 -4.026 -12.386 1.00 97.12 116 ALA A C 1
ATOM 929 O O . ALA A 1 116 ? 8.803 -4.132 -12.604 1.00 97.12 116 ALA A O 1
ATOM 930 N N . GLN A 1 117 ? 6.772 -3.431 -13.247 1.00 96.62 117 GLN A N 1
ATOM 931 C CA . GLN A 1 117 ? 7.210 -2.875 -14.533 1.00 96.62 117 GLN A CA 1
ATOM 932 C C . GLN A 1 117 ? 8.251 -1.771 -14.351 1.00 96.62 117 GLN A C 1
ATOM 934 O O . GLN A 1 117 ? 9.248 -1.732 -15.070 1.00 96.62 117 GLN A O 1
ATOM 939 N N . TRP A 1 118 ? 8.046 -0.887 -13.372 1.00 96.62 118 TRP A N 1
ATOM 940 C CA . TRP A 1 118 ? 9.007 0.164 -13.063 1.00 96.62 118 TRP A CA 1
ATOM 941 C C . TRP A 1 118 ? 10.348 -0.421 -12.604 1.00 96.62 118 TRP A C 1
ATOM 943 O O . TRP A 1 118 ? 11.397 0.043 -13.057 1.00 96.62 118 TRP A O 1
ATOM 953 N N . MET A 1 119 ? 10.323 -1.460 -11.757 1.00 95.81 119 MET A N 1
ATOM 954 C CA . MET A 1 119 ? 11.531 -2.158 -11.304 1.00 95.81 119 MET A CA 1
ATOM 955 C C . MET A 1 119 ? 12.269 -2.848 -12.447 1.00 95.81 119 MET A C 1
ATOM 957 O O . MET A 1 119 ? 13.487 -2.736 -12.514 1.00 95.81 119 MET A O 1
ATOM 961 N N . GLU A 1 120 ? 11.572 -3.525 -13.358 1.00 95.56 120 GLU A N 1
ATOM 962 C CA . GLU A 1 120 ? 12.223 -4.168 -14.506 1.00 95.56 120 GLU A CA 1
ATOM 963 C C . GLU A 1 120 ? 12.846 -3.140 -15.459 1.00 95.56 120 GLU A C 1
ATOM 965 O O . GLU A 1 120 ? 13.917 -3.382 -16.018 1.00 95.56 120 GLU A O 1
ATOM 970 N N . LEU A 1 121 ? 12.209 -1.975 -15.606 1.00 95.81 121 LEU A N 1
ATOM 971 C CA . LEU A 1 121 ? 12.681 -0.893 -16.466 1.00 95.81 121 LEU A CA 1
ATOM 972 C C . LEU A 1 121 ? 13.902 -0.158 -15.886 1.00 95.81 121 LEU A C 1
ATOM 974 O O . LEU A 1 121 ? 14.857 0.112 -16.613 1.00 95.81 121 LEU A O 1
ATOM 978 N N . HIS A 1 122 ? 13.890 0.166 -14.590 1.00 95.38 122 HIS A N 1
ATOM 979 C CA . HIS A 1 122 ? 14.918 1.012 -13.962 1.00 95.38 122 HIS A CA 1
ATOM 980 C C . HIS A 1 122 ? 15.900 0.245 -13.082 1.00 95.38 122 HIS A C 1
ATOM 982 O O . HIS A 1 122 ? 17.017 0.704 -12.870 1.00 95.38 122 HIS A O 1
ATOM 988 N N . GLY A 1 123 ? 15.540 -0.932 -12.583 1.00 94.06 123 GLY A N 1
ATOM 989 C CA . GLY A 1 123 ? 16.393 -1.736 -11.711 1.00 94.06 123 GLY A CA 1
ATOM 990 C C . GLY A 1 123 ? 17.795 -2.013 -12.267 1.00 94.06 123 GLY A C 1
ATOM 991 O O . GLY A 1 123 ? 18.741 -1.896 -11.489 1.00 94.06 123 GLY A O 1
ATOM 992 N N . PRO A 1 124 ? 17.996 -2.265 -13.580 1.00 94.62 124 PRO A N 1
ATOM 993 C CA . PRO A 1 124 ? 19.339 -2.450 -14.137 1.00 94.62 124 PRO A CA 1
ATOM 994 C C . PRO A 1 124 ? 20.257 -1.224 -14.005 1.00 94.62 124 PRO A C 1
ATOM 996 O O . PRO A 1 124 ? 21.476 -1.389 -13.978 1.00 94.62 124 PRO A O 1
ATOM 999 N N . SER A 1 125 ? 19.704 -0.005 -13.922 1.00 93.19 125 SER A N 1
ATOM 1000 C CA . SER A 1 125 ? 20.492 1.216 -13.688 1.00 93.19 125 SER A CA 1
ATOM 1001 C C . SER A 1 125 ? 20.810 1.440 -12.207 1.00 93.19 125 SER A C 1
ATOM 1003 O O . SER A 1 125 ? 21.780 2.126 -11.890 1.00 93.19 125 SER A O 1
ATOM 1005 N N . LEU A 1 126 ? 20.031 0.833 -11.305 1.00 93.19 126 LEU A N 1
ATOM 1006 C CA . LEU A 1 126 ? 20.247 0.873 -9.858 1.00 93.19 126 LEU A CA 1
ATOM 1007 C C . LEU A 1 126 ? 21.238 -0.200 -9.394 1.00 93.19 126 LEU A C 1
ATOM 1009 O O . LEU A 1 126 ? 22.102 0.074 -8.565 1.00 93.19 126 LEU A O 1
ATOM 1013 N N . ASN A 1 127 ? 21.116 -1.419 -9.924 1.00 94.75 127 ASN A N 1
ATOM 1014 C CA . ASN A 1 127 ? 22.037 -2.518 -9.666 1.00 94.75 127 ASN A CA 1
ATOM 1015 C C . ASN A 1 127 ? 22.204 -3.387 -10.932 1.00 94.75 127 ASN A C 1
ATOM 1017 O O . ASN A 1 127 ? 21.269 -4.110 -11.299 1.00 94.75 127 ASN A O 1
ATOM 1021 N N . PRO A 1 128 ? 23.376 -3.344 -11.599 1.00 93.69 128 PRO A N 1
ATOM 1022 C CA . PRO A 1 128 ? 23.654 -4.153 -12.784 1.00 93.69 128 PRO A CA 1
ATOM 1023 C C . PRO A 1 128 ? 23.457 -5.662 -12.558 1.00 93.69 128 PRO A C 1
ATOM 1025 O O . PRO A 1 128 ? 23.538 -6.156 -11.437 1.00 93.69 128 PRO A O 1
ATOM 1028 N N . ASN A 1 129 ? 23.266 -6.411 -13.649 1.00 94.19 129 ASN A N 1
ATOM 1029 C CA . ASN A 1 129 ? 23.018 -7.864 -13.645 1.00 94.19 129 ASN A CA 1
ATOM 1030 C C . ASN A 1 129 ? 21.756 -8.264 -12.852 1.00 94.19 129 ASN A C 1
ATOM 1032 O O . ASN A 1 129 ? 21.855 -8.988 -11.860 1.00 94.19 129 ASN A O 1
ATOM 1036 N N . PRO A 1 130 ? 20.571 -7.781 -13.267 1.00 94.00 130 PRO A N 1
ATOM 1037 C CA . PRO A 1 130 ? 19.328 -8.053 -12.559 1.00 94.00 130 PRO A CA 1
ATOM 1038 C C . PRO A 1 130 ? 18.944 -9.545 -12.585 1.00 94.00 130 PRO A C 1
ATOM 1040 O O . PRO A 1 130 ? 19.388 -10.289 -13.467 1.00 94.00 130 PRO A O 1
ATOM 1043 N N . PRO A 1 131 ? 18.053 -9.984 -11.675 1.00 95.19 131 PRO A N 1
ATOM 1044 C CA . PRO A 1 131 ? 17.385 -11.276 -11.777 1.00 95.19 131 PRO A CA 1
ATOM 1045 C C . PRO A 1 131 ? 16.602 -11.413 -13.097 1.00 95.19 131 PRO A C 1
ATOM 1047 O O . PRO A 1 131 ? 16.341 -10.417 -13.777 1.00 95.19 131 PRO A O 1
ATOM 1050 N N . PRO A 1 132 ? 16.168 -12.634 -13.466 1.00 93.56 132 PRO A N 1
ATOM 1051 C CA . PRO A 1 132 ? 15.332 -12.834 -14.643 1.00 93.56 132 PRO A CA 1
ATOM 1052 C C . PRO A 1 132 ? 14.082 -11.945 -14.630 1.00 93.56 132 PRO A C 1
ATOM 1054 O O . PRO A 1 132 ? 13.389 -11.833 -13.616 1.00 93.56 132 PRO A O 1
ATOM 1057 N N . ALA A 1 133 ? 13.787 -11.349 -15.783 1.00 93.00 133 ALA A N 1
ATOM 1058 C CA . ALA A 1 133 ? 12.572 -10.577 -16.004 1.00 93.00 133 ALA A CA 1
ATOM 1059 C C . ALA A 1 133 ? 11.317 -11.478 -16.089 1.00 93.00 133 ALA A C 1
ATOM 1061 O O . ALA A 1 133 ? 11.347 -12.704 -15.890 1.00 93.00 133 ALA A O 1
ATOM 1062 N N . GLY A 1 134 ? 10.185 -10.856 -16.398 1.00 94.00 134 GLY A N 1
ATOM 1063 C CA . GLY A 1 134 ? 8.874 -11.484 -16.411 1.00 94.00 134 GLY A CA 1
ATOM 1064 C C . GLY A 1 134 ? 8.318 -11.633 -15.002 1.00 94.00 134 GLY A C 1
ATOM 1065 O O . GLY A 1 134 ? 7.846 -12.720 -14.658 1.00 94.00 134 GLY A O 1
ATOM 1066 N N . ILE A 1 135 ? 8.423 -10.577 -14.183 1.00 96.50 135 ILE A N 1
ATOM 1067 C CA . ILE A 1 135 ? 7.674 -10.467 -12.923 1.00 96.50 135 ILE A CA 1
ATOM 1068 C C . ILE A 1 135 ? 6.174 -10.448 -13.231 1.00 96.50 135 ILE A C 1
ATOM 1070 O O . ILE A 1 135 ? 5.403 -11.125 -12.561 1.00 96.50 135 ILE A O 1
ATOM 1074 N N . VAL A 1 136 ? 5.747 -9.707 -14.257 1.00 96.38 136 VAL A N 1
ATOM 1075 C CA . VAL A 1 136 ? 4.348 -9.694 -14.708 1.00 96.38 136 VAL A CA 1
ATOM 1076 C C . VAL A 1 136 ? 4.076 -10.953 -15.533 1.00 96.38 136 VAL A C 1
ATOM 1078 O O . VAL A 1 136 ? 4.624 -11.124 -16.620 1.00 96.38 136 VAL A O 1
ATOM 1081 N N . VAL A 1 137 ? 3.230 -11.840 -15.009 1.00 95.88 137 VAL A N 1
ATOM 1082 C CA . VAL A 1 137 ? 2.882 -13.133 -15.629 1.00 95.88 137 VAL A CA 1
ATOM 1083 C C . VAL A 1 137 ? 1.559 -13.097 -16.387 1.00 95.88 137 VAL A C 1
ATOM 1085 O O . VAL A 1 137 ? 1.293 -13.979 -17.200 1.00 95.88 137 VAL A O 1
ATOM 1088 N N . ASN A 1 138 ? 0.726 -12.083 -16.141 1.00 93.88 138 ASN A N 1
ATOM 1089 C CA . ASN A 1 138 ? -0.558 -11.911 -16.808 1.00 93.88 138 ASN A CA 1
ATOM 1090 C C . ASN A 1 138 ? -0.797 -10.427 -17.137 1.00 93.88 138 ASN A C 1
ATOM 1092 O O . ASN A 1 138 ? -0.708 -9.569 -16.264 1.00 93.88 138 ASN A O 1
ATOM 1096 N N . ASN A 1 139 ? -1.117 -10.127 -18.398 1.00 92.81 139 ASN A N 1
ATOM 1097 C CA . ASN A 1 139 ? -1.357 -8.763 -18.880 1.00 92.81 139 ASN A CA 1
ATOM 1098 C C . ASN A 1 139 ? -2.846 -8.382 -18.945 1.00 92.81 139 ASN A C 1
ATOM 1100 O O . ASN A 1 139 ? -3.161 -7.254 -19.316 1.00 92.81 139 ASN A O 1
ATOM 1104 N N . ASP A 1 140 ? -3.760 -9.286 -18.590 1.00 93.69 140 ASP A N 1
ATOM 1105 C CA . ASP A 1 140 ? -5.200 -9.026 -18.597 1.00 93.69 140 ASP A CA 1
ATOM 1106 C C . ASP A 1 140 ? -5.557 -7.939 -17.563 1.00 93.69 140 ASP A C 1
ATOM 1108 O O . ASP A 1 140 ? -5.331 -8.138 -16.369 1.00 93.69 140 ASP A O 1
ATOM 1112 N N . PRO A 1 141 ? -6.085 -6.769 -17.959 1.00 89.81 141 PRO A N 1
ATOM 1113 C CA . PRO A 1 141 ? -6.506 -5.735 -17.017 1.00 89.81 141 PRO A CA 1
ATOM 1114 C C . PRO A 1 141 ? -7.735 -6.121 -16.182 1.00 89.81 141 PRO A C 1
ATOM 1116 O O . PRO A 1 141 ? -7.975 -5.478 -15.164 1.00 89.81 141 PRO A O 1
ATOM 1119 N N . GLY A 1 142 ? -8.492 -7.151 -16.574 1.00 93.12 142 GLY A N 1
ATOM 1120 C CA . GLY A 1 142 ? -9.643 -7.662 -15.825 1.00 93.12 142 GLY A CA 1
ATOM 1121 C C . GLY A 1 142 ? -9.270 -8.506 -14.603 1.00 93.12 142 GLY A C 1
ATOM 1122 O O . GLY A 1 142 ? -10.119 -8.745 -13.745 1.00 93.12 142 GLY A O 1
ATOM 1123 N N . VAL A 1 143 ? -8.010 -8.937 -14.493 1.00 94.25 143 VAL A N 1
ATOM 1124 C CA . VAL A 1 143 ? -7.503 -9.677 -13.332 1.00 94.25 143 VAL A CA 1
ATOM 1125 C C . VAL A 1 143 ? -6.887 -8.696 -12.325 1.00 94.25 143 VAL A C 1
ATOM 1127 O O . VAL A 1 143 ? -6.127 -7.805 -12.724 1.00 94.25 143 VAL A O 1
ATOM 1130 N N . PRO A 1 144 ? -7.157 -8.841 -11.013 1.00 93.44 144 PRO A N 1
ATOM 1131 C CA . PRO A 1 144 ? -6.576 -7.962 -10.007 1.00 93.44 144 PRO A CA 1
ATOM 1132 C C . PRO A 1 144 ? -5.038 -7.910 -10.072 1.00 93.44 144 PRO A C 1
ATOM 1134 O O . PRO A 1 144 ? -4.401 -8.936 -10.316 1.00 93.44 144 PRO A O 1
ATOM 1137 N N . PRO A 1 145 ? -4.392 -6.748 -9.838 1.00 94.19 145 PRO A N 1
ATOM 1138 C CA . PRO A 1 145 ? -2.939 -6.592 -9.979 1.00 94.19 145 PRO A CA 1
ATOM 1139 C C . PRO A 1 145 ? -2.098 -7.642 -9.236 1.00 94.19 145 PRO A C 1
ATOM 1141 O O . PRO A 1 145 ? -1.109 -8.129 -9.777 1.00 94.19 145 PRO A O 1
ATOM 1144 N N . TRP A 1 146 ? -2.496 -8.019 -8.020 1.00 93.44 146 TRP A N 1
ATOM 1145 C CA . TRP A 1 146 ? -1.783 -8.983 -7.169 1.00 93.44 146 TRP A CA 1
ATOM 1146 C C . TRP A 1 146 ? -1.816 -10.433 -7.664 1.00 93.44 146 TRP A C 1
ATOM 1148 O O . TRP A 1 146 ? -0.976 -11.228 -7.241 1.00 93.44 146 TRP A O 1
ATOM 1158 N N . ASP A 1 147 ? -2.729 -10.770 -8.574 1.00 95.12 147 ASP A N 1
ATOM 1159 C CA . ASP A 1 147 ? -2.807 -12.093 -9.206 1.00 95.12 147 ASP A CA 1
ATOM 1160 C C . ASP A 1 147 ? -2.121 -12.120 -10.583 1.00 95.12 147 ASP A C 1
ATOM 1162 O O . ASP A 1 147 ? -2.110 -13.141 -11.270 1.00 95.12 147 ASP A O 1
ATOM 1166 N N . ARG A 1 148 ? -1.516 -10.997 -10.990 1.00 96.25 148 ARG A N 1
ATOM 1167 C CA . ARG A 1 148 ? -0.831 -10.834 -12.280 1.00 96.25 148 ARG A CA 1
ATOM 1168 C C . ARG A 1 148 ? 0.688 -10.854 -12.192 1.00 96.25 148 ARG A C 1
ATOM 1170 O O . ARG A 1 148 ? 1.353 -10.710 -13.217 1.00 96.25 148 ARG A O 1
ATOM 1177 N N . VAL A 1 149 ? 1.239 -11.037 -10.996 1.00 96.75 149 VAL A N 1
ATOM 1178 C CA . VAL A 1 149 ? 2.682 -11.006 -10.741 1.00 96.75 149 VAL A CA 1
ATOM 1179 C C . VAL A 1 149 ? 3.182 -12.308 -10.121 1.00 96.75 149 VAL A C 1
ATOM 1181 O O . VAL A 1 149 ? 2.496 -12.942 -9.320 1.00 96.75 149 VAL A O 1
ATOM 1184 N N . ASP A 1 150 ? 4.406 -12.688 -10.470 1.00 96.75 150 ASP A N 1
ATOM 1185 C CA . ASP A 1 150 ? 5.175 -13.712 -9.772 1.00 96.75 150 ASP A CA 1
ATOM 1186 C C . ASP A 1 150 ? 5.851 -13.084 -8.548 1.00 96.75 150 ASP A C 1
ATOM 1188 O O . ASP A 1 150 ? 6.829 -12.340 -8.656 1.00 96.75 150 ASP A O 1
ATOM 1192 N N . TRP A 1 151 ? 5.315 -13.394 -7.369 1.00 95.19 151 TRP A N 1
ATOM 1193 C CA . TRP A 1 151 ? 5.784 -12.861 -6.090 1.00 95.19 151 TRP A CA 1
ATOM 1194 C C . TRP A 1 151 ? 7.229 -13.250 -5.762 1.00 95.19 151 TRP A C 1
ATOM 1196 O O . TRP A 1 151 ? 7.960 -12.444 -5.189 1.00 95.19 151 TRP A O 1
ATOM 1206 N N . ASN A 1 152 ? 7.680 -14.439 -6.174 1.00 96.00 152 ASN A N 1
ATOM 1207 C CA . ASN A 1 152 ? 9.056 -14.867 -5.923 1.00 96.00 152 ASN A CA 1
ATOM 1208 C C . ASN A 1 152 ? 10.035 -14.034 -6.748 1.00 96.00 152 ASN A C 1
ATOM 1210 O O . ASN A 1 152 ? 11.055 -13.580 -6.228 1.00 96.00 152 ASN A O 1
ATOM 1214 N N . LYS A 1 153 ? 9.712 -13.793 -8.025 1.00 96.94 153 LYS A N 1
ATOM 1215 C CA . LYS A 1 153 ? 10.518 -12.907 -8.873 1.00 96.94 153 LYS A CA 1
ATOM 1216 C C . LYS A 1 153 ? 10.482 -11.475 -8.364 1.00 96.94 153 LYS A C 1
ATOM 1218 O O . LYS A 1 153 ? 11.536 -10.856 -8.268 1.00 96.94 153 LYS A O 1
ATOM 1223 N N . LEU A 1 154 ? 9.306 -10.973 -7.988 1.00 97.00 154 LEU A N 1
ATOM 1224 C CA . LEU A 1 154 ? 9.157 -9.632 -7.428 1.00 97.00 154 LEU A CA 1
ATOM 1225 C C . LEU A 1 154 ? 10.076 -9.433 -6.217 1.00 97.00 154 LEU A C 1
ATOM 1227 O O . LEU A 1 154 ? 10.884 -8.507 -6.205 1.00 97.00 154 LEU A O 1
ATOM 1231 N N . ASN A 1 155 ? 10.029 -10.342 -5.240 1.00 96.75 155 ASN A N 1
ATOM 1232 C CA . ASN A 1 155 ? 10.868 -10.231 -4.049 1.00 96.75 155 ASN A CA 1
ATOM 1233 C C . ASN A 1 155 ? 12.363 -10.452 -4.345 1.00 96.75 155 ASN A C 1
ATOM 1235 O O . ASN A 1 155 ? 13.209 -9.883 -3.651 1.00 96.75 155 ASN A O 1
ATOM 1239 N N . ALA A 1 156 ? 12.713 -11.243 -5.367 1.00 96.69 156 ALA A N 1
ATOM 1240 C CA . ALA A 1 156 ? 14.097 -11.380 -5.824 1.00 96.69 156 ALA A CA 1
ATOM 1241 C C . ALA A 1 156 ? 14.633 -10.063 -6.408 1.00 96.69 156 ALA A C 1
ATOM 1243 O O . ALA A 1 156 ? 15.767 -9.682 -6.117 1.00 96.69 156 ALA A O 1
ATOM 1244 N N . TRP A 1 157 ? 13.814 -9.340 -7.176 1.00 96.75 157 TRP A N 1
ATOM 1245 C CA . TRP A 1 157 ? 14.141 -8.005 -7.680 1.00 96.75 157 TRP A CA 1
ATOM 1246 C C . TRP A 1 157 ? 14.292 -6.983 -6.552 1.00 96.75 157 TRP A C 1
ATOM 1248 O O . TRP A 1 157 ? 15.294 -6.268 -6.516 1.00 96.75 157 TRP A O 1
ATOM 1258 N N . GLU A 1 158 ? 13.364 -6.955 -5.592 1.00 96.50 158 GLU A N 1
ATOM 1259 C CA . GLU A 1 158 ? 13.464 -6.076 -4.418 1.00 96.50 158 GLU A CA 1
ATOM 1260 C C . GLU A 1 158 ? 14.748 -6.332 -3.624 1.00 96.50 158 GLU A C 1
ATOM 1262 O O . GLU A 1 158 ? 15.450 -5.393 -3.250 1.00 96.50 158 GLU A O 1
ATOM 1267 N N . GLN A 1 159 ? 15.088 -7.605 -3.397 1.00 95.81 159 GLN A N 1
ATOM 1268 C CA . GLN A 1 159 ? 16.321 -7.979 -2.711 1.00 95.81 159 GLN A CA 1
ATOM 1269 C C . GLN A 1 159 ? 17.565 -7.584 -3.511 1.00 95.81 159 GLN A C 1
ATOM 1271 O O . GLN A 1 159 ? 18.536 -7.113 -2.922 1.00 95.81 159 GLN A O 1
ATOM 1276 N N . HIS A 1 160 ? 17.554 -7.781 -4.830 1.00 95.88 160 HIS A N 1
ATOM 1277 C CA . HIS A 1 160 ? 18.676 -7.423 -5.697 1.00 95.88 160 HIS A CA 1
ATOM 1278 C C . HIS A 1 160 ? 18.939 -5.918 -5.674 1.00 95.88 160 HIS A C 1
ATOM 1280 O O . HIS A 1 160 ? 20.065 -5.495 -5.430 1.00 95.88 160 HIS A O 1
ATOM 1286 N N . ILE A 1 161 ? 17.908 -5.092 -5.863 1.00 94.75 161 ILE A N 1
ATOM 1287 C CA . ILE A 1 161 ? 18.045 -3.627 -5.823 1.00 94.75 161 ILE A CA 1
ATOM 1288 C C . ILE A 1 161 ? 18.417 -3.155 -4.406 1.00 94.75 161 ILE A C 1
ATOM 1290 O O . ILE A 1 161 ? 19.254 -2.265 -4.244 1.00 94.75 161 ILE A O 1
ATOM 1294 N N . GLY A 1 162 ? 17.847 -3.779 -3.373 1.00 94.88 162 GLY A N 1
ATOM 1295 C CA . GLY A 1 162 ? 18.134 -3.475 -1.968 1.00 94.88 162 GLY A CA 1
ATOM 1296 C C . GLY A 1 162 ? 19.524 -3.891 -1.480 1.00 94.88 162 GLY A C 1
ATOM 1297 O O . GLY A 1 162 ? 19.959 -3.440 -0.424 1.00 94.88 162 GLY A O 1
ATOM 1298 N N . ALA A 1 163 ? 20.254 -4.715 -2.239 1.00 93.12 163 ALA A N 1
ATOM 1299 C CA . ALA A 1 163 ? 21.629 -5.091 -1.907 1.00 93.12 163 ALA A CA 1
ATOM 1300 C C . ALA A 1 163 ? 22.625 -3.926 -2.064 1.00 93.12 163 ALA A C 1
ATOM 1302 O O . ALA A 1 163 ? 23.735 -3.987 -1.532 1.00 93.12 163 ALA A O 1
ATOM 1303 N N . ILE A 1 164 ? 22.238 -2.866 -2.780 1.00 88.06 164 ILE A N 1
ATOM 1304 C CA . ILE A 1 164 ? 23.039 -1.654 -2.953 1.00 88.06 164 ILE A CA 1
ATOM 1305 C C . ILE A 1 164 ? 22.589 -0.594 -1.948 1.00 88.06 164 ILE A C 1
ATOM 1307 O O . ILE A 1 164 ? 21.412 -0.241 -1.865 1.00 88.06 164 ILE A O 1
ATOM 1311 N N . ALA A 1 165 ? 23.547 -0.045 -1.200 1.00 73.38 165 ALA A N 1
ATOM 1312 C CA . ALA A 1 165 ? 23.286 1.072 -0.302 1.00 73.38 165 ALA A CA 1
ATOM 1313 C C . ALA A 1 165 ? 22.725 2.281 -1.080 1.00 73.38 165 ALA A C 1
ATOM 1315 O O . ALA A 1 165 ? 23.180 2.581 -2.182 1.00 73.38 165 ALA A O 1
ATOM 1316 N N . SER A 1 166 ? 21.778 3.004 -0.474 1.00 83.19 166 SER A N 1
ATOM 1317 C CA . SER A 1 166 ? 21.140 4.229 -1.004 1.00 83.19 166 SER A CA 1
ATOM 1318 C C . SER A 1 166 ? 19.994 4.057 -2.012 1.00 83.19 166 SER A C 1
ATOM 1320 O O . SER A 1 166 ? 19.456 5.063 -2.466 1.00 83.19 166 SER A O 1
ATOM 1322 N N . THR A 1 167 ? 19.545 2.838 -2.325 1.00 87.81 167 THR A N 1
ATOM 1323 C CA . THR A 1 167 ? 18.348 2.634 -3.176 1.00 87.81 167 THR A CA 1
ATOM 1324 C C . THR A 1 167 ? 17.030 2.757 -2.404 1.00 87.81 167 THR A C 1
ATOM 1326 O O . THR A 1 167 ? 15.960 2.833 -2.992 1.00 87.81 167 THR A O 1
ATOM 1329 N N . GLY A 1 168 ? 17.069 2.752 -1.068 1.00 87.19 168 GLY A N 1
ATOM 1330 C CA . GLY A 1 168 ? 15.872 2.790 -0.219 1.00 87.19 168 GLY A CA 1
ATOM 1331 C C . GLY A 1 168 ? 15.039 1.500 -0.225 1.00 87.19 168 GLY A C 1
ATOM 1332 O O . GLY A 1 168 ? 14.147 1.370 0.615 1.00 87.19 168 GLY A O 1
ATOM 1333 N N . PHE A 1 169 ? 15.371 0.533 -1.091 1.00 92.00 169 PHE A N 1
ATOM 1334 C CA . PHE A 1 169 ? 14.821 -0.820 -1.098 1.00 92.00 169 PHE A CA 1
ATOM 1335 C C . PHE A 1 169 ? 15.289 -1.569 0.147 1.00 92.00 169 PHE A C 1
ATOM 1337 O O . PHE A 1 169 ? 16.396 -2.091 0.213 1.00 92.00 169 PHE A O 1
ATOM 1344 N N . SER A 1 170 ? 14.443 -1.571 1.169 1.00 88.62 170 SER A N 1
ATOM 1345 C CA . SER A 1 170 ? 14.774 -2.106 2.498 1.00 88.62 170 SER A CA 1
ATOM 1346 C C . SER A 1 170 ? 13.811 -3.195 2.957 1.00 88.62 170 SER A C 1
ATOM 1348 O O . SER A 1 170 ? 14.121 -3.951 3.873 1.00 88.62 170 SER A O 1
ATOM 1350 N N . HIS A 1 171 ? 12.646 -3.281 2.319 1.00 92.12 171 HIS A N 1
ATOM 1351 C CA . HIS A 1 171 ? 11.578 -4.200 2.683 1.00 92.12 171 HIS A CA 1
ATOM 1352 C C . HIS A 1 171 ? 11.127 -4.968 1.446 1.00 92.12 171 HIS A C 1
ATOM 1354 O O . HIS A 1 171 ? 11.206 -4.450 0.331 1.00 92.12 171 HIS A O 1
ATOM 1360 N N . ARG A 1 172 ? 10.652 -6.192 1.680 1.00 94.38 172 ARG A N 1
ATOM 1361 C CA . ARG A 1 172 ? 9.995 -7.017 0.670 1.00 94.38 172 ARG A CA 1
ATOM 1362 C C . ARG A 1 172 ? 8.496 -6.841 0.782 1.00 94.38 172 ARG A C 1
ATOM 1364 O O . ARG A 1 172 ? 7.968 -6.904 1.897 1.00 94.38 172 ARG A O 1
ATOM 1371 N N . LEU A 1 173 ? 7.825 -6.663 -0.343 1.00 95.81 173 LEU A N 1
ATOM 1372 C CA . LEU A 1 173 ? 6.378 -6.568 -0.364 1.00 95.81 173 LEU A CA 1
ATOM 1373 C C . LEU A 1 173 ? 5.758 -7.955 -0.098 1.00 95.81 173 LEU A C 1
ATOM 1375 O O . LEU A 1 173 ? 6.009 -8.886 -0.871 1.00 95.81 173 LEU A O 1
ATOM 1379 N N . PRO A 1 174 ? 4.964 -8.126 0.977 1.00 94.88 174 PRO A N 1
ATOM 1380 C CA . PRO A 1 174 ? 4.229 -9.358 1.226 1.00 94.88 174 PRO A CA 1
ATOM 1381 C C . PRO A 1 174 ? 3.030 -9.461 0.281 1.00 94.88 174 PRO A C 1
ATOM 1383 O O . PRO A 1 174 ? 2.621 -8.486 -0.348 1.00 94.88 174 PRO A O 1
ATOM 1386 N N . ARG A 1 175 ? 2.437 -10.650 0.194 1.00 92.31 175 ARG A N 1
ATOM 1387 C CA . ARG A 1 175 ? 1.280 -10.881 -0.670 1.00 92.31 175 ARG A CA 1
ATOM 1388 C C . ARG A 1 175 ? 0.002 -10.343 -0.014 1.00 92.31 175 ARG A C 1
ATOM 1390 O O . ARG A 1 175 ? -0.240 -10.558 1.169 1.00 92.31 175 ARG A O 1
ATOM 1397 N N . ARG A 1 176 ? -0.871 -9.705 -0.799 1.00 88.88 176 ARG A N 1
ATOM 1398 C CA . ARG A 1 176 ? -2.253 -9.398 -0.381 1.00 88.88 176 ARG A CA 1
ATOM 1399 C C . ARG A 1 176 ? -2.991 -10.705 -0.010 1.00 88.88 176 ARG A C 1
ATOM 1401 O O . ARG A 1 176 ? -2.859 -11.675 -0.760 1.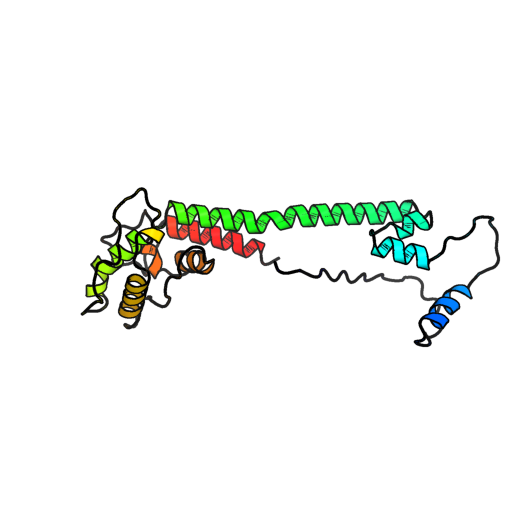00 88.88 176 ARG A O 1
ATOM 1408 N N . PRO A 1 177 ? -3.800 -10.764 1.067 1.00 90.06 177 PRO A N 1
ATOM 1409 C CA . PRO A 1 177 ? -4.368 -9.660 1.853 1.00 90.06 177 PRO A CA 1
ATOM 1410 C C . PRO A 1 177 ? -3.648 -9.337 3.170 1.00 90.06 177 PRO A C 1
ATOM 1412 O O . PRO A 1 177 ? -4.278 -8.814 4.084 1.00 90.06 177 PRO A O 1
ATOM 1415 N N . ASP A 1 178 ? -2.354 -9.630 3.307 1.00 91.94 178 ASP A N 1
ATOM 1416 C CA . ASP A 1 178 ? -1.642 -9.333 4.554 1.00 91.94 178 ASP A CA 1
ATOM 1417 C C . ASP A 1 178 ? -1.678 -7.830 4.878 1.00 91.94 178 ASP A C 1
ATOM 1419 O O . ASP A 1 178 ? -1.291 -7.008 4.052 1.00 91.94 178 ASP A O 1
ATOM 1423 N N . GLN A 1 179 ? -2.051 -7.454 6.107 1.00 90.12 179 GLN A N 1
ATOM 1424 C CA . GLN A 1 179 ? -2.112 -6.043 6.536 1.00 90.12 179 GLN A CA 1
ATOM 1425 C C . GLN A 1 179 ? -0.778 -5.303 6.320 1.00 90.12 179 GLN A C 1
ATOM 1427 O O . GLN A 1 179 ? -0.743 -4.111 6.007 1.00 90.12 179 GLN A O 1
ATOM 1432 N N . GLN A 1 180 ? 0.335 -6.031 6.429 1.00 93.00 180 GLN A N 1
ATOM 1433 C CA . GLN A 1 180 ? 1.674 -5.518 6.168 1.00 93.00 180 GLN A CA 1
ATOM 1434 C C . GLN A 1 180 ? 1.825 -4.975 4.735 1.00 93.00 180 GLN A C 1
ATOM 1436 O O . GLN A 1 180 ? 2.549 -4.002 4.541 1.00 93.00 180 GLN A O 1
ATOM 1441 N N . TYR A 1 181 ? 1.128 -5.535 3.739 1.00 95.25 181 TYR A N 1
ATOM 1442 C CA . TYR A 1 181 ? 1.119 -5.021 2.363 1.00 95.25 181 TYR A CA 1
ATOM 1443 C C . TYR A 1 181 ? 0.656 -3.562 2.341 1.00 95.25 181 TYR A C 1
ATOM 1445 O O . TYR A 1 181 ? 1.384 -2.680 1.883 1.00 95.25 181 TYR A O 1
ATOM 1453 N N . TYR A 1 182 ? -0.508 -3.298 2.938 1.00 95.19 182 TYR A N 1
ATOM 1454 C CA . TYR A 1 182 ? -1.075 -1.958 3.050 1.00 95.19 182 TYR A CA 1
ATOM 1455 C C . TYR A 1 182 ? -0.209 -1.038 3.916 1.00 95.19 182 TYR A C 1
ATOM 1457 O O . TYR A 1 182 ? -0.146 0.172 3.669 1.00 95.19 182 TYR A O 1
ATOM 1465 N N . GLU A 1 183 ? 0.517 -1.591 4.894 1.00 93.06 183 GLU A N 1
ATOM 1466 C CA . GLU A 1 183 ? 1.462 -0.807 5.677 1.00 93.06 183 GLU A CA 1
ATOM 1467 C C . GLU A 1 183 ? 2.623 -0.281 4.838 1.00 93.06 183 GLU A C 1
ATOM 1469 O O . GLU A 1 183 ? 2.912 0.922 4.849 1.00 93.06 183 GLU A O 1
ATOM 1474 N N . LEU A 1 184 ? 3.282 -1.183 4.114 1.00 95.56 184 LEU A N 1
ATOM 1475 C CA . LEU A 1 184 ? 4.516 -0.889 3.402 1.00 95.56 184 LEU A CA 1
ATOM 1476 C C . LEU A 1 184 ? 4.293 0.131 2.283 1.00 95.56 184 LEU A C 1
ATOM 1478 O O . LEU A 1 184 ? 5.028 1.122 2.231 1.00 95.56 184 LEU A O 1
ATOM 1482 N N . ILE A 1 185 ? 3.250 -0.050 1.462 1.00 96.06 185 ILE A N 1
ATOM 1483 C CA . ILE A 1 185 ? 2.992 0.788 0.276 1.00 96.06 185 ILE A CA 1
ATOM 1484 C C . ILE A 1 185 ? 2.739 2.270 0.596 1.00 96.06 185 ILE A C 1
ATOM 1486 O O . ILE A 1 185 ? 2.918 3.119 -0.274 1.00 96.06 185 ILE A O 1
ATOM 1490 N N . GLY A 1 186 ? 2.354 2.592 1.837 1.00 93.44 186 GLY A N 1
ATOM 1491 C CA . GLY A 1 186 ? 2.165 3.973 2.306 1.00 93.44 186 GLY A CA 1
ATOM 1492 C C . GLY A 1 186 ? 3.249 4.489 3.247 1.00 93.44 186 GLY A C 1
ATOM 1493 O O . GLY A 1 186 ? 3.233 5.667 3.603 1.00 93.44 186 GLY A O 1
ATOM 1494 N N . LYS A 1 187 ? 4.169 3.628 3.694 1.00 91.94 187 LYS A N 1
ATOM 1495 C CA . LYS A 1 187 ? 5.219 3.979 4.665 1.00 91.94 187 LYS A CA 1
ATOM 1496 C C . LYS A 1 187 ? 6.562 4.246 3.997 1.00 91.94 187 LYS A C 1
ATOM 1498 O O . LYS A 1 187 ? 7.261 5.168 4.407 1.00 91.94 187 LYS A O 1
ATOM 1503 N N . TYR A 1 188 ? 6.915 3.476 2.968 1.00 94.25 188 TYR A N 1
ATOM 1504 C CA . TYR A 1 188 ? 8.223 3.570 2.316 1.00 94.25 188 TYR A CA 1
ATOM 1505 C C . TYR A 1 188 ? 8.112 4.146 0.907 1.00 94.25 188 TYR A C 1
ATOM 1507 O O . TYR A 1 188 ? 7.303 3.699 0.096 1.00 94.25 188 TYR A O 1
ATOM 1515 N N . LEU A 1 189 ? 8.988 5.104 0.596 1.00 94.00 189 LEU A N 1
ATOM 1516 C CA . LEU A 1 189 ? 9.001 5.804 -0.692 1.00 94.00 189 LEU A CA 1
ATOM 1517 C C . LEU A 1 189 ? 9.341 4.893 -1.882 1.00 94.00 189 LEU A C 1
ATOM 1519 O O . LEU A 1 189 ? 8.923 5.188 -2.995 1.00 94.00 189 LEU A O 1
ATOM 1523 N N . GLN A 1 190 ? 10.007 3.750 -1.660 1.00 93.56 190 GLN A N 1
ATOM 1524 C CA . GLN A 1 190 ? 10.268 2.758 -2.717 1.00 93.56 190 GLN A CA 1
ATOM 1525 C C . GLN A 1 190 ? 8.984 2.314 -3.447 1.00 93.56 190 GLN A C 1
ATOM 1527 O O . GLN A 1 190 ? 9.018 2.034 -4.641 1.00 93.56 190 GLN A O 1
ATOM 1532 N N . TYR A 1 191 ? 7.840 2.297 -2.755 1.00 95.88 191 TYR A N 1
ATOM 1533 C CA . TYR A 1 191 ? 6.556 1.869 -3.318 1.00 95.88 191 TYR A CA 1
ATOM 1534 C C . TYR A 1 191 ? 5.786 2.997 -4.007 1.00 95.88 191 TYR A C 1
ATOM 1536 O O . TYR A 1 191 ? 4.709 2.758 -4.560 1.00 95.88 191 TYR A O 1
ATOM 1544 N N . ASN A 1 192 ? 6.328 4.219 -4.007 1.00 94.81 192 ASN A N 1
ATOM 1545 C CA . ASN A 1 192 ? 5.686 5.370 -4.629 1.00 94.81 192 ASN A CA 1
ATOM 1546 C C . ASN A 1 192 ? 5.448 5.160 -6.137 1.00 94.81 192 ASN A C 1
ATOM 1548 O O . ASN A 1 192 ? 4.461 5.625 -6.697 1.00 94.81 192 ASN A O 1
ATOM 1552 N N . VAL A 1 193 ? 6.308 4.376 -6.782 1.00 95.81 193 VAL A N 1
ATOM 1553 C CA . VAL A 1 193 ? 6.233 4.113 -8.223 1.00 95.81 193 VAL A CA 1
ATOM 1554 C C . VAL A 1 193 ? 5.056 3.213 -8.632 1.00 95.81 193 VAL A C 1
ATOM 1556 O O . VAL A 1 193 ? 4.727 3.119 -9.811 1.00 95.81 193 VAL A O 1
ATOM 1559 N N . GLY A 1 194 ? 4.407 2.554 -7.664 1.00 96.44 194 GLY A N 1
ATOM 1560 C CA . GLY A 1 194 ? 3.225 1.721 -7.901 1.00 96.44 194 GLY A CA 1
ATOM 1561 C C . GLY A 1 194 ? 1.904 2.496 -7.968 1.00 96.44 194 GLY A C 1
ATOM 1562 O O . GLY A 1 194 ? 0.900 1.920 -8.392 1.00 96.44 194 GLY A O 1
ATOM 1563 N N . TRP A 1 195 ? 1.883 3.778 -7.583 1.00 97.38 195 TRP A N 1
ATOM 1564 C CA . TRP A 1 195 ? 0.678 4.611 -7.662 1.00 97.38 195 TRP A CA 1
ATOM 1565 C C . TRP A 1 195 ? 0.356 5.003 -9.112 1.00 97.38 195 TRP A C 1
ATOM 1567 O O . TRP A 1 195 ? 1.244 5.145 -9.961 1.00 97.38 195 TRP A O 1
ATOM 1577 N N . GLU A 1 196 ? -0.934 5.136 -9.422 1.00 96.38 196 GLU A N 1
ATOM 1578 C CA . GLU A 1 196 ? -1.424 5.423 -10.778 1.00 96.38 196 GLU A CA 1
ATOM 1579 C C . GLU A 1 196 ? -0.898 6.738 -11.370 1.00 96.38 196 GLU A C 1
ATOM 1581 O O . GLU A 1 196 ? -0.681 6.826 -12.578 1.00 96.38 196 GLU A O 1
ATOM 1586 N N . ASP A 1 197 ? -0.655 7.736 -10.522 1.00 96.44 197 ASP A N 1
ATOM 1587 C CA . ASP A 1 197 ? -0.235 9.094 -10.871 1.00 96.44 197 ASP A CA 1
ATOM 1588 C C . ASP A 1 197 ? 1.292 9.257 -10.902 1.00 96.44 197 ASP A C 1
ATOM 1590 O O . ASP A 1 197 ? 1.801 10.337 -11.209 1.00 96.44 197 ASP A O 1
ATOM 1594 N N . TRP A 1 198 ? 2.044 8.192 -10.610 1.00 96.38 198 TRP A N 1
ATOM 1595 C CA . TRP A 1 198 ? 3.485 8.178 -10.815 1.00 96.38 198 TRP A CA 1
ATOM 1596 C C . TRP A 1 198 ? 3.816 8.037 -12.302 1.00 96.38 198 TRP A C 1
ATOM 1598 O O . TRP A 1 198 ? 3.363 7.101 -12.961 1.00 96.38 198 TRP A O 1
ATOM 1608 N N . ASP A 1 199 ? 4.645 8.939 -12.826 1.00 95.62 199 ASP A N 1
ATOM 1609 C CA . ASP A 1 199 ? 5.181 8.826 -14.182 1.00 95.62 199 ASP A CA 1
ATOM 1610 C C . ASP A 1 199 ? 6.218 7.687 -14.237 1.00 95.62 199 ASP A C 1
ATOM 1612 O O . ASP A 1 199 ? 7.261 7.785 -13.579 1.00 95.62 199 ASP A O 1
ATOM 1616 N N . PRO A 1 200 ? 5.974 6.618 -15.023 1.00 94.38 200 PRO A N 1
ATOM 1617 C CA . PRO A 1 200 ? 6.881 5.487 -15.107 1.00 94.38 200 PRO A CA 1
ATOM 1618 C C . PRO A 1 200 ? 8.300 5.863 -15.521 1.00 94.38 200 PRO A C 1
ATOM 1620 O O . PRO A 1 200 ? 9.206 5.149 -15.126 1.00 94.38 200 PRO A O 1
ATOM 1623 N N . ALA A 1 201 ? 8.524 6.952 -16.264 1.00 94.75 201 ALA A N 1
ATOM 1624 C CA . ALA A 1 201 ? 9.859 7.355 -16.718 1.00 94.75 201 ALA A CA 1
ATOM 1625 C C . ALA A 1 201 ? 10.726 7.999 -15.618 1.00 94.75 201 ALA A C 1
ATOM 1627 O O . ALA A 1 201 ? 11.919 8.237 -15.817 1.00 94.75 201 ALA A O 1
ATOM 1628 N N . ARG A 1 202 ? 10.140 8.320 -14.460 1.00 93.94 202 ARG A N 1
ATOM 1629 C CA . ARG A 1 202 ? 10.835 9.010 -13.371 1.00 93.94 202 ARG A CA 1
ATOM 1630 C C . ARG A 1 202 ? 11.665 8.063 -12.516 1.00 93.94 202 ARG A C 1
ATOM 1632 O O . ARG A 1 202 ? 11.207 6.991 -12.123 1.00 93.94 202 ARG A O 1
ATOM 1639 N N . THR A 1 203 ? 12.852 8.529 -12.134 1.00 92.62 203 THR A N 1
ATOM 1640 C CA . THR A 1 203 ? 13.815 7.808 -11.284 1.00 92.62 203 THR A CA 1
ATOM 1641 C C . THR A 1 203 ? 14.046 8.454 -9.918 1.00 92.62 203 THR A C 1
ATOM 1643 O O . THR A 1 203 ? 14.789 7.920 -9.101 1.00 92.62 203 THR A O 1
ATOM 1646 N N . ASP A 1 204 ? 13.381 9.567 -9.613 1.00 93.19 204 ASP A N 1
ATOM 1647 C CA . ASP A 1 204 ? 13.521 10.317 -8.361 1.00 93.19 204 ASP A CA 1
ATOM 1648 C C . ASP A 1 204 ? 12.533 9.865 -7.264 1.00 93.19 204 ASP A C 1
ATOM 1650 O O . ASP A 1 204 ? 12.078 10.655 -6.436 1.00 93.19 204 ASP A O 1
ATOM 1654 N N . TYR A 1 205 ? 12.212 8.568 -7.243 1.00 92.50 205 T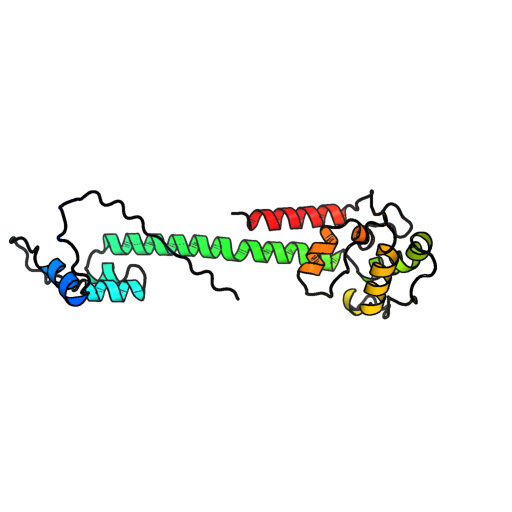YR A N 1
ATOM 1655 C CA . TYR A 1 205 ? 11.200 7.932 -6.383 1.00 92.50 205 TYR A CA 1
ATOM 1656 C C . TYR A 1 205 ? 11.459 8.044 -4.874 1.00 92.50 205 TYR A C 1
ATOM 1658 O O . TYR A 1 205 ? 10.520 7.948 -4.089 1.00 92.50 205 TYR A O 1
ATOM 1666 N N . LEU A 1 206 ? 12.708 8.271 -4.454 1.00 91.94 206 LEU A N 1
ATOM 1667 C CA . LEU A 1 206 ? 13.075 8.464 -3.044 1.00 91.94 206 LEU A CA 1
ATOM 1668 C C . LEU A 1 206 ? 12.914 9.901 -2.546 1.00 91.94 206 LEU A C 1
ATOM 1670 O O . LEU A 1 206 ? 13.035 10.144 -1.348 1.00 91.94 206 LEU A O 1
ATOM 1674 N N . VAL A 1 207 ? 12.692 10.856 -3.445 1.00 91.50 207 VAL A N 1
ATOM 1675 C CA . VAL A 1 207 ? 12.610 12.284 -3.103 1.00 91.50 207 VAL A CA 1
ATOM 1676 C C . VAL A 1 207 ? 11.232 12.828 -3.448 1.00 91.50 207 VAL A C 1
ATOM 1678 O O . VAL A 1 207 ? 10.621 13.552 -2.663 1.00 91.50 207 VAL A O 1
ATOM 1681 N N . SER A 1 208 ? 10.721 12.447 -4.612 1.00 91.19 208 SER A N 1
ATOM 1682 C CA . SER A 1 208 ? 9.415 12.870 -5.083 1.00 91.19 208 SER A CA 1
ATOM 1683 C C . SER A 1 208 ? 8.322 11.945 -4.585 1.00 91.19 208 SER A C 1
ATOM 1685 O O . SER A 1 208 ? 8.477 10.729 -4.580 1.00 91.19 208 SER A O 1
ATOM 1687 N N . VAL A 1 209 ? 7.192 12.543 -4.206 1.00 92.31 209 VAL A N 1
ATOM 1688 C CA . VAL A 1 209 ? 6.016 11.853 -3.666 1.00 92.31 209 VAL A CA 1
ATOM 1689 C C . VAL A 1 209 ? 4.822 12.147 -4.564 1.00 92.31 209 VAL A C 1
ATOM 1691 O O . VAL A 1 209 ? 4.541 13.319 -4.831 1.00 92.31 209 VAL A O 1
ATOM 1694 N N . SER A 1 210 ? 4.137 11.101 -5.029 1.00 93.81 210 SER A N 1
ATOM 1695 C CA . SER A 1 210 ? 2.914 11.244 -5.823 1.00 93.81 210 SER A CA 1
ATOM 1696 C C . SER A 1 210 ? 1.765 11.810 -4.975 1.00 93.81 210 SER A C 1
ATOM 1698 O O . SER A 1 210 ? 1.795 11.758 -3.738 1.00 93.81 210 SER A O 1
ATOM 1700 N N . ALA A 1 211 ? 0.755 12.396 -5.617 1.00 95.88 211 ALA A N 1
ATOM 1701 C CA . ALA A 1 211 ? -0.400 12.926 -4.901 1.00 95.88 211 ALA A CA 1
ATOM 1702 C C . ALA A 1 211 ? -1.183 11.786 -4.234 1.00 95.88 211 ALA A C 1
ATOM 1704 O O . ALA A 1 211 ? -1.552 11.912 -3.064 1.00 95.88 211 ALA A O 1
ATOM 1705 N N . ARG A 1 212 ? -1.336 10.650 -4.931 1.00 96.56 212 ARG A N 1
ATOM 1706 C CA . ARG A 1 212 ? -2.003 9.454 -4.399 1.00 96.56 212 ARG A CA 1
ATOM 1707 C C . ARG A 1 212 ? -1.272 8.847 -3.209 1.00 96.56 212 ARG A C 1
ATOM 1709 O O . ARG A 1 212 ? -1.908 8.543 -2.204 1.00 96.56 212 ARG A O 1
ATOM 1716 N N . PHE A 1 213 ? 0.060 8.746 -3.262 1.00 96.06 213 PHE A N 1
ATOM 1717 C CA . PHE A 1 213 ? 0.848 8.289 -2.110 1.00 96.06 213 PHE A CA 1
ATOM 1718 C C . PHE A 1 213 ? 0.613 9.182 -0.890 1.00 96.06 213 PHE A C 1
ATOM 1720 O O . PHE A 1 213 ? 0.444 8.681 0.223 1.00 96.06 213 PHE A O 1
ATOM 1727 N N . ARG A 1 214 ? 0.608 10.510 -1.079 1.00 95.19 214 ARG A N 1
ATOM 1728 C CA . ARG A 1 214 ? 0.399 11.463 0.020 1.00 95.19 214 ARG A CA 1
ATOM 1729 C C . ARG A 1 214 ? -0.989 11.303 0.633 1.00 95.19 214 ARG A C 1
ATOM 1731 O O . ARG A 1 214 ? -1.087 11.178 1.847 1.00 95.19 214 ARG A O 1
ATOM 1738 N N . GLU A 1 215 ? -2.027 11.251 -0.197 1.00 96.06 215 GLU A N 1
ATOM 1739 C CA . GLU A 1 215 ? -3.406 11.067 0.259 1.00 96.06 215 GLU A CA 1
ATOM 1740 C C . GLU A 1 215 ? -3.577 9.740 1.010 1.00 96.06 215 GLU A C 1
ATOM 1742 O O . GLU A 1 215 ? -4.100 9.732 2.124 1.00 96.06 215 GLU A O 1
ATOM 1747 N N . TYR A 1 216 ? -3.053 8.637 0.468 1.00 96.19 216 TYR A N 1
ATOM 1748 C CA . TYR A 1 216 ? -3.089 7.335 1.131 1.00 96.19 216 TYR A CA 1
ATOM 1749 C C . TYR A 1 216 ? -2.364 7.339 2.480 1.00 96.19 216 TYR A C 1
ATOM 1751 O O . TYR A 1 216 ? -2.876 6.826 3.479 1.00 96.19 216 TYR A O 1
ATOM 1759 N N . ARG A 1 217 ? -1.173 7.945 2.536 1.00 93.56 217 ARG A N 1
ATOM 1760 C CA . ARG A 1 217 ? -0.412 8.079 3.781 1.00 93.56 217 ARG A CA 1
ATOM 1761 C C . ARG A 1 217 ? -1.188 8.883 4.822 1.00 93.56 217 ARG A C 1
ATOM 1763 O O . ARG A 1 217 ? -1.186 8.500 5.988 1.00 93.56 217 ARG A O 1
ATOM 1770 N N . ASP A 1 218 ? -1.873 9.945 4.409 1.00 93.31 218 ASP A N 1
ATOM 1771 C CA . ASP A 1 218 ? -2.690 10.765 5.304 1.00 93.31 218 ASP A CA 1
ATOM 1772 C C . ASP A 1 218 ? -3.936 10.000 5.787 1.00 93.31 218 ASP A C 1
ATOM 1774 O O . ASP A 1 218 ? -4.277 10.082 6.967 1.00 93.31 218 ASP A O 1
ATOM 1778 N N . MET A 1 219 ? -4.591 9.211 4.923 1.00 91.69 219 MET A N 1
ATOM 1779 C CA . MET A 1 219 ? -5.688 8.310 5.320 1.00 91.69 219 MET A CA 1
ATOM 1780 C C . MET A 1 219 ? -5.228 7.311 6.385 1.00 91.69 219 MET A C 1
ATOM 1782 O O . MET A 1 219 ? -5.873 7.167 7.421 1.00 91.69 219 MET A O 1
ATOM 1786 N N . ARG A 1 220 ? -4.072 6.673 6.172 1.00 90.81 220 ARG A N 1
ATOM 1787 C CA . ARG A 1 220 ? -3.479 5.746 7.145 1.00 90.81 220 ARG A CA 1
ATOM 1788 C C . ARG A 1 220 ? -3.061 6.428 8.445 1.00 90.81 220 ARG A C 1
ATOM 1790 O O . ARG A 1 220 ? -3.222 5.841 9.510 1.00 90.81 220 ARG A O 1
ATOM 1797 N N . GLY A 1 2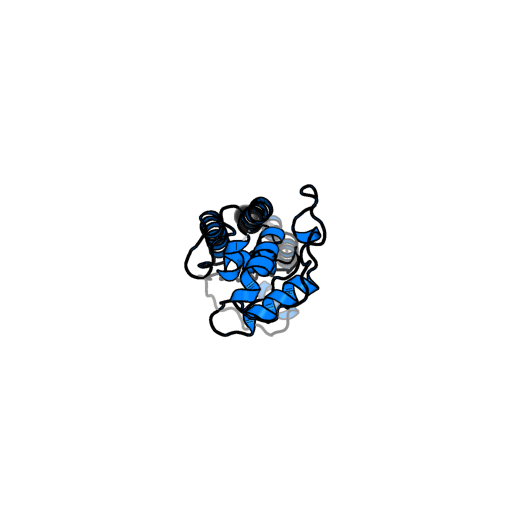21 ? -2.536 7.652 8.371 1.00 88.62 221 GLY A N 1
ATOM 1798 C CA . GLY A 1 221 ? -2.205 8.459 9.547 1.00 88.62 221 GLY A CA 1
ATOM 1799 C C . GLY A 1 221 ? -3.433 8.702 10.422 1.00 88.62 221 GLY A C 1
ATOM 1800 O O . GLY A 1 221 ? -3.415 8.368 11.602 1.00 88.62 221 GLY A O 1
ATOM 1801 N N . ARG A 1 222 ? -4.539 9.151 9.813 1.00 86.62 222 ARG A N 1
ATOM 1802 C CA . ARG A 1 222 ? -5.819 9.347 10.516 1.00 86.62 222 ARG A CA 1
ATOM 1803 C C . ARG A 1 222 ? -6.376 8.054 11.109 1.00 86.62 222 ARG A C 1
ATOM 1805 O O . ARG A 1 222 ? -6.934 8.085 12.201 1.00 86.62 222 ARG A O 1
ATOM 1812 N N . ALA A 1 223 ? -6.225 6.929 10.410 1.00 83.69 223 ALA A N 1
ATOM 1813 C CA . ALA A 1 223 ? -6.631 5.630 10.937 1.00 83.69 223 ALA A CA 1
ATOM 1814 C C . ALA A 1 223 ? -5.822 5.262 12.190 1.00 83.69 223 ALA A C 1
ATOM 1816 O O . ALA A 1 223 ? -6.408 4.870 13.194 1.00 83.69 223 ALA A O 1
ATOM 1817 N N . ASN A 1 224 ? -4.498 5.451 12.170 1.00 80.00 224 ASN A N 1
ATOM 1818 C CA . ASN A 1 224 ? -3.633 5.180 13.322 1.00 80.00 224 ASN A CA 1
ATOM 1819 C C . ASN A 1 224 ? -3.978 6.047 14.545 1.00 80.00 224 ASN A C 1
ATOM 1821 O O . ASN A 1 224 ? -3.961 5.529 15.660 1.00 80.00 224 ASN A O 1
ATOM 1825 N N . ASP A 1 225 ? -4.335 7.320 14.350 1.00 80.19 225 ASP A N 1
ATOM 1826 C CA . ASP A 1 225 ? -4.711 8.230 15.444 1.00 80.19 225 ASP A CA 1
ATOM 1827 C C . ASP A 1 225 ? -5.949 7.741 16.219 1.00 80.19 225 ASP A C 1
ATOM 1829 O O . ASP A 1 225 ? -6.066 7.969 17.422 1.00 80.19 225 ASP A O 1
ATOM 1833 N N . LEU A 1 226 ? -6.860 7.013 15.563 1.00 70.75 226 LEU A N 1
ATOM 1834 C CA . LEU A 1 226 ? -8.050 6.440 16.206 1.00 70.75 226 LEU A CA 1
ATOM 1835 C C . LEU A 1 226 ? -7.741 5.234 17.102 1.00 70.75 226 LEU A C 1
ATOM 1837 O O . LEU A 1 226 ? -8.558 4.900 17.958 1.00 70.75 226 LEU A O 1
ATOM 1841 N N . TYR A 1 227 ? -6.581 4.598 16.923 1.00 62.34 227 TYR A N 1
ATOM 1842 C CA . TYR A 1 227 ? -6.125 3.474 17.745 1.00 62.34 227 TYR A CA 1
ATOM 1843 C C . TYR A 1 227 ? -5.225 3.908 18.917 1.00 62.34 227 TYR A C 1
ATOM 1845 O O . TYR A 1 227 ? -4.844 3.063 19.723 1.00 62.34 227 TYR A O 1
ATOM 1853 N N . MET A 1 228 ? -4.873 5.198 19.026 1.00 58.16 228 MET A N 1
ATOM 1854 C CA . MET A 1 228 ? -4.020 5.746 20.097 1.00 58.16 228 MET A CA 1
ATOM 1855 C C . MET A 1 228 ? -4.804 6.330 21.291 1.00 58.16 228 MET A C 1
ATOM 1857 O O . MET A 1 228 ? -4.238 7.102 22.067 1.00 58.16 228 MET A O 1
ATOM 1861 N N . VAL A 1 229 ? -6.088 5.985 21.441 1.00 46.59 229 VAL A N 1
ATOM 1862 C CA . VAL A 1 229 ? -6.968 6.463 22.529 1.00 46.59 229 VAL A CA 1
ATOM 1863 C C . VAL A 1 229 ? -7.069 5.443 23.657 1.00 46.59 229 VAL A C 1
ATOM 1865 O O . VAL A 1 229 ? -7.245 4.245 23.347 1.00 46.59 229 VAL A O 1
#

Radius of gyration: 31.46 Å; chains: 1; bounding box: 66×32×85 Å

Sequence (229 aa):
MRQIVLAVVFSCSMVCQSSLPPLTGNLRVDLDIGRGYRDSTMDGKERKSVFRAAVYSVLLPGAGELYTEEYWRAAAFFGAEVLLWIVYATYDGKGDRQTDEFERYADSYWSVVRYAQWMELHGPSLNPNPPPAGIVVNNDPGVPPWDRVDWNKLNAWEQHIGAIASTGFSHRLPRRPDQQYYELIGKYLQYNVGWEDWDPARTDYLVSVSARFREYRDMRGRANDLYMV

pLDDT: mean 79.46, std 19.58, range [33.44, 97.38]

Foldseek 3Di:
DDDDPPPPPPPDPDPPDDDQDDQPPPPVVNVVSVVPPDDDDDDPDDQFDQVVLVVLCVVPNLRSCVRRVVVVSSVVRVVVVVVVVVVCVVLVPPLVVLLVVLVVLCQVFFAVQQLLVLLVVCVCVLANPADDDDQQQDPDPVDRRLVRGDLVSQQSSLVRSVVDPPSQSDDRQDGPPPVVNLVDCLPGLSNQSRGNQHDSVDDPSRPDHGPSSVVSNVSVVVSVVSVPD